Protein AF-A0A9C9N2X7-F1 (afdb_monomer_lite)

Sequence (194 aa):
QDRAFARFYPTIAVDGCDKRCAARGTEMYSGKPAAEIVVTDLIAGNGLGGDLGSARRLNGSGSEAVDLVAERIAQTADELLGVKWDRRRGRPAGAARAETIAKEETEAKVASCACGSGIPIQKVSVNGKEVTFIALPLIFEQFHQQGKSPAGGVAEELMNVVKIYTPIPEGEEETYTEAVLREYAAFYRQKEEN

pLDDT: mean 82.3, std 16.72, range [32.22, 98.06]

Foldseek 3Di:
DPLACQLQDQAEQEAQAPVSCRQVSSCVRHNHHNYYHHLCVQCVVVVLNDPQDDPVDGDPSVVVSVVSVVVVVLVVVCVVLVFPAPPVVRGTDPPPPPVPVPPDPDADFPDQDPSRRGFHWDFWQQVNDTDIFTNLVSLLVVCVVVVNALVNPCLVVSVVVRCVGGPDDPPSSVSVSVRSSVVSNVVNVVVVVD

Structure (mmCIF, N/CA/C/O backbone):
data_AF-A0A9C9N2X7-F1
#
_entry.id   AF-A0A9C9N2X7-F1
#
loop_
_atom_site.group_PDB
_atom_site.id
_atom_site.type_symbol
_atom_site.label_atom_id
_atom_site.label_alt_id
_atom_site.label_comp_id
_atom_site.label_asym_id
_atom_site.label_entity_id
_atom_site.label_seq_id
_atom_site.pdbx_PDB_ins_code
_atom_site.Cartn_x
_atom_site.Cartn_y
_atom_site.Cartn_z
_atom_site.occupancy
_atom_site.B_iso_or_equiv
_atom_site.auth_seq_id
_atom_site.auth_comp_id
_atom_site.auth_asym_id
_atom_site.auth_atom_id
_atom_site.pdbx_PDB_model_num
ATOM 1 N N . GLN A 1 1 ? 5.962 8.437 11.233 1.00 47.88 1 GLN A N 1
ATOM 2 C CA . GLN A 1 1 ? 6.615 7.412 10.391 1.00 47.88 1 GLN A CA 1
ATOM 3 C C . GLN A 1 1 ? 5.529 6.783 9.540 1.00 47.88 1 GLN A C 1
ATOM 5 O O . GLN A 1 1 ? 4.803 5.935 10.034 1.00 47.88 1 GLN A O 1
ATOM 10 N N . ASP A 1 2 ? 5.359 7.255 8.309 1.00 52.81 2 ASP A N 1
ATOM 11 C CA . ASP A 1 2 ? 4.294 6.781 7.427 1.00 52.81 2 ASP A CA 1
ATOM 12 C C . ASP A 1 2 ? 4.849 5.663 6.536 1.00 52.81 2 ASP A C 1
ATOM 14 O O . ASP A 1 2 ? 5.575 5.908 5.574 1.00 52.81 2 ASP A O 1
ATOM 18 N N . ARG A 1 3 ? 4.642 4.411 6.953 1.00 57.41 3 ARG A N 1
ATOM 19 C CA . ARG A 1 3 ? 5.105 3.226 6.213 1.00 57.41 3 ARG A CA 1
ATOM 20 C C . ARG A 1 3 ? 3.973 2.323 5.773 1.00 57.41 3 ARG A C 1
ATOM 22 O O . ARG A 1 3 ? 4.264 1.300 5.186 1.00 57.41 3 ARG A O 1
ATOM 29 N N . ALA A 1 4 ? 2.712 2.672 5.995 1.00 68.19 4 ALA A N 1
ATOM 30 C CA . ALA A 1 4 ? 1.589 1.760 5.781 1.00 68.19 4 ALA A CA 1
ATOM 31 C C . ALA A 1 4 ? 0.796 2.024 4.482 1.00 68.19 4 ALA A C 1
ATOM 33 O O . ALA A 1 4 ? -0.258 1.437 4.280 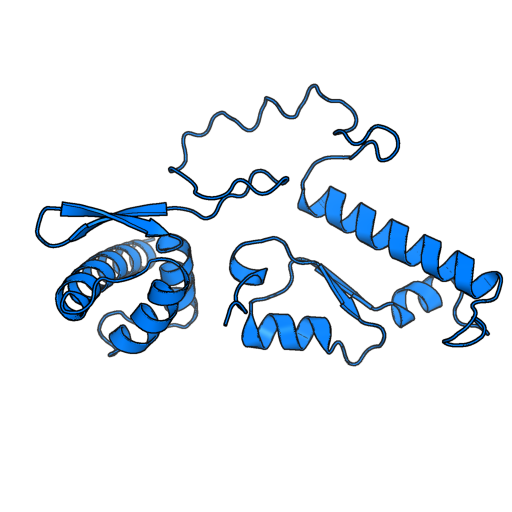1.00 68.19 4 ALA A O 1
ATOM 34 N N . PHE A 1 5 ? 1.330 2.841 3.567 1.00 76.25 5 PHE A N 1
ATOM 35 C CA . PHE A 1 5 ? 0.701 3.215 2.292 1.00 76.25 5 PHE A CA 1
ATOM 36 C C . PHE A 1 5 ? 0.194 2.040 1.437 1.00 76.25 5 PHE A C 1
ATOM 38 O O . PHE A 1 5 ? -0.902 2.144 0.897 1.00 76.25 5 PHE A O 1
ATOM 45 N N . ALA A 1 6 ? 0.915 0.916 1.347 1.00 81.19 6 ALA A N 1
ATOM 46 C CA . ALA A 1 6 ? 0.502 -0.229 0.532 1.00 81.19 6 ALA A CA 1
ATOM 47 C C . ALA A 1 6 ? -0.716 -0.974 1.100 1.00 81.19 6 ALA A C 1
ATOM 49 O O . ALA A 1 6 ? -1.330 -1.761 0.388 1.00 81.19 6 ALA A O 1
ATOM 50 N N . ARG A 1 7 ? -1.103 -0.702 2.357 1.00 71.75 7 ARG A N 1
ATOM 51 C CA . ARG A 1 7 ? -2.380 -1.171 2.925 1.00 71.75 7 ARG A CA 1
ATOM 52 C C . ARG A 1 7 ? -3.574 -0.372 2.403 1.00 71.75 7 ARG A C 1
ATOM 54 O O . ARG A 1 7 ? -4.684 -0.888 2.396 1.00 71.75 7 ARG A O 1
ATOM 61 N N . PHE A 1 8 ? -3.360 0.886 2.015 1.00 69.69 8 PHE A N 1
ATOM 62 C CA . PHE A 1 8 ? -4.436 1.839 1.707 1.00 69.69 8 PHE A CA 1
ATOM 63 C C . PHE A 1 8 ? -4.512 2.208 0.232 1.00 69.69 8 PHE A C 1
ATOM 65 O O . PHE A 1 8 ? -5.573 2.598 -0.250 1.00 69.69 8 PHE A O 1
ATOM 72 N N . TYR A 1 9 ? -3.397 2.087 -0.485 1.00 75.44 9 TYR A N 1
ATOM 73 C CA . TYR A 1 9 ? -3.286 2.468 -1.880 1.00 75.44 9 TYR A CA 1
ATOM 74 C C . TYR A 1 9 ? -2.686 1.324 -2.697 1.00 75.44 9 TYR A C 1
ATOM 76 O O . TYR A 1 9 ? -1.655 0.767 -2.294 1.00 75.44 9 TYR A O 1
ATOM 84 N N . PRO A 1 10 ? -3.267 1.008 -3.872 1.00 81.25 10 PRO A N 1
ATOM 85 C CA . PRO A 1 10 ? -2.640 0.108 -4.826 1.00 81.25 10 PRO A CA 1
ATOM 86 C C . PRO A 1 10 ? -1.203 0.552 -5.088 1.00 81.25 10 PRO A C 1
ATOM 88 O O . PRO A 1 10 ? -0.945 1.672 -5.527 1.00 81.25 10 PRO A O 1
ATOM 91 N N . THR A 1 11 ? -0.265 -0.328 -4.762 1.00 87.50 11 THR A N 1
ATOM 92 C CA . THR A 1 11 ? 1.165 -0.035 -4.798 1.00 87.50 11 THR A CA 1
ATOM 93 C C . THR A 1 11 ? 1.844 -0.994 -5.760 1.00 87.50 11 THR A C 1
ATOM 95 O O . THR A 1 11 ? 1.687 -2.207 -5.634 1.00 87.50 11 THR A O 1
ATOM 98 N N . ILE A 1 12 ? 2.620 -0.449 -6.697 1.00 94.88 12 ILE A N 1
ATOM 99 C CA . ILE A 1 12 ? 3.471 -1.219 -7.606 1.00 94.88 12 ILE A CA 1
ATOM 100 C C . ILE A 1 12 ? 4.898 -1.170 -7.058 1.00 94.88 12 ILE A C 1
ATOM 102 O O . ILE A 1 12 ? 5.499 -0.097 -6.997 1.00 94.88 12 ILE A O 1
ATOM 106 N N . ALA A 1 13 ? 5.448 -2.316 -6.665 1.00 96.62 13 ALA A N 1
ATOM 107 C CA . ALA A 1 13 ? 6.861 -2.424 -6.320 1.00 96.62 13 ALA A CA 1
ATOM 108 C C . ALA A 1 13 ? 7.694 -2.625 -7.596 1.00 96.62 13 ALA A C 1
ATOM 110 O O . ALA A 1 13 ? 7.406 -3.520 -8.389 1.00 96.62 13 ALA A O 1
ATOM 111 N N . VAL A 1 14 ? 8.723 -1.797 -7.796 1.00 97.75 14 VAL A N 1
ATOM 112 C CA . VAL A 1 14 ? 9.640 -1.890 -8.943 1.00 97.75 14 VAL A CA 1
ATOM 113 C C . VAL A 1 14 ? 11.042 -2.202 -8.434 1.00 97.75 14 VAL A C 1
ATOM 115 O O . VAL A 1 14 ? 11.646 -1.407 -7.716 1.00 97.75 14 VAL A O 1
ATOM 118 N N . ASP A 1 15 ? 11.558 -3.363 -8.817 1.00 98.06 15 ASP A N 1
ATOM 119 C CA . ASP A 1 15 ? 12.804 -3.931 -8.328 1.00 98.06 15 ASP A CA 1
ATOM 120 C C . ASP A 1 15 ? 13.828 -4.085 -9.451 1.00 98.06 15 ASP A C 1
ATOM 122 O O . ASP A 1 15 ? 13.559 -4.662 -10.502 1.00 98.06 15 ASP A O 1
ATOM 126 N N . GLY A 1 16 ? 15.047 -3.599 -9.217 1.00 94.44 16 GLY A N 1
ATOM 127 C CA . GLY A 1 16 ? 16.131 -3.676 -10.199 1.00 94.44 16 GLY A CA 1
ATOM 128 C C . GLY A 1 16 ? 16.724 -5.076 -10.387 1.00 94.44 16 GLY A C 1
ATOM 129 O O . GLY A 1 16 ? 17.492 -5.270 -11.319 1.00 94.44 16 GLY A O 1
ATOM 130 N N . CYS A 1 17 ? 16.426 -6.031 -9.501 1.00 94.44 17 CYS A N 1
ATOM 131 C CA . CYS A 1 17 ? 16.940 -7.402 -9.560 1.00 94.44 17 CYS A CA 1
ATOM 132 C C . CYS A 1 17 ? 16.017 -8.388 -8.827 1.00 94.44 17 CYS A C 1
ATOM 134 O O . CYS A 1 17 ? 15.104 -7.993 -8.097 1.00 94.44 17 CYS A O 1
ATOM 136 N N . ASP A 1 18 ? 16.318 -9.676 -8.961 1.00 95.69 18 ASP A N 1
ATOM 137 C CA . ASP A 1 18 ? 15.611 -10.816 -8.363 1.00 95.69 18 ASP A CA 1
ATOM 138 C C . ASP A 1 18 ? 15.572 -10.832 -6.821 1.00 95.69 18 ASP A C 1
ATOM 140 O O . ASP A 1 18 ? 14.761 -11.541 -6.220 1.00 95.69 18 ASP A O 1
ATOM 144 N N . LYS A 1 19 ? 16.397 -10.014 -6.155 1.00 96.94 19 LYS A N 1
ATOM 145 C CA . LYS A 1 19 ? 16.379 -9.862 -4.690 1.00 96.94 19 LYS A CA 1
ATOM 146 C C . LYS A 1 19 ? 15.085 -9.246 -4.165 1.00 96.94 19 LYS A C 1
ATOM 148 O O . LYS A 1 19 ? 14.768 -9.458 -2.992 1.00 96.94 19 LYS A O 1
ATOM 153 N N . ARG A 1 20 ? 14.372 -8.486 -5.004 1.00 97.25 20 ARG A N 1
ATOM 154 C CA . ARG A 1 20 ? 13.062 -7.891 -4.700 1.00 97.25 20 ARG A CA 1
ATOM 155 C C . ARG A 1 20 ? 13.027 -7.078 -3.400 1.00 97.25 20 ARG A C 1
ATOM 157 O O . ARG A 1 20 ? 12.171 -7.288 -2.540 1.00 97.25 20 ARG A O 1
ATOM 164 N N . CYS A 1 21 ? 14.021 -6.216 -3.187 1.00 96.94 21 CYS A N 1
ATOM 165 C CA . CYS A 1 21 ? 14.142 -5.472 -1.934 1.00 96.94 21 CYS A CA 1
ATOM 166 C C . CYS A 1 21 ? 12.993 -4.474 -1.725 1.00 96.94 21 CYS A C 1
ATOM 168 O O . CYS A 1 21 ? 12.549 -4.314 -0.587 1.00 96.94 21 CYS A O 1
ATOM 170 N N . ALA A 1 22 ? 12.482 -3.855 -2.791 1.00 95.50 22 ALA A N 1
ATOM 171 C CA . ALA A 1 22 ? 11.342 -2.954 -2.729 1.00 95.50 22 ALA A CA 1
ATOM 172 C C . ALA A 1 22 ? 10.058 -3.722 -2.406 1.00 95.50 22 ALA A C 1
ATOM 174 O O . ALA A 1 22 ? 9.361 -3.339 -1.465 1.00 95.50 22 ALA A O 1
ATOM 175 N N . ALA A 1 23 ? 9.773 -4.829 -3.102 1.00 96.06 23 ALA A N 1
ATOM 176 C CA . ALA A 1 23 ? 8.588 -5.639 -2.819 1.00 96.06 23 ALA A CA 1
ATOM 177 C C . ALA A 1 23 ? 8.605 -6.206 -1.393 1.00 96.06 23 ALA A C 1
ATOM 179 O O . ALA A 1 23 ? 7.665 -5.982 -0.634 1.00 96.06 23 ALA A O 1
ATOM 180 N N . ARG A 1 24 ? 9.710 -6.840 -0.978 1.00 95.38 24 ARG A N 1
ATOM 181 C CA . ARG A 1 24 ? 9.843 -7.436 0.365 1.00 95.38 24 ARG A CA 1
ATOM 182 C C . ARG A 1 24 ? 9.785 -6.395 1.477 1.00 95.38 24 ARG A C 1
ATOM 184 O O . ARG A 1 24 ? 9.146 -6.624 2.498 1.00 95.38 24 ARG A O 1
ATOM 191 N N . GLY A 1 25 ? 10.452 -5.254 1.296 1.00 93.19 25 GLY A N 1
ATOM 192 C CA . GLY A 1 25 ? 10.405 -4.159 2.264 1.00 93.19 25 GLY A CA 1
ATOM 193 C C . GLY A 1 25 ? 9.004 -3.558 2.372 1.00 93.19 25 GLY A C 1
ATOM 194 O O . GLY A 1 25 ? 8.529 -3.288 3.475 1.00 93.19 25 GLY A O 1
ATOM 195 N N . THR A 1 26 ? 8.324 -3.399 1.235 1.00 90.94 26 THR A N 1
ATOM 196 C CA . THR A 1 26 ? 6.936 -2.931 1.200 1.00 90.94 26 THR A CA 1
ATOM 197 C C . THR A 1 26 ? 6.020 -3.928 1.894 1.00 90.94 26 THR A C 1
ATOM 199 O O . THR A 1 26 ? 5.291 -3.523 2.786 1.00 90.94 26 THR A O 1
ATOM 202 N N . GLU A 1 27 ? 6.109 -5.222 1.597 1.00 88.81 27 GLU A N 1
ATOM 203 C CA . GLU A 1 27 ? 5.288 -6.249 2.246 1.00 88.81 27 GLU A CA 1
ATOM 204 C C . GLU A 1 27 ? 5.525 -6.322 3.760 1.00 88.81 27 GLU A C 1
ATOM 206 O O . GLU A 1 27 ? 4.571 -6.339 4.535 1.00 88.81 27 GLU A O 1
ATOM 211 N N . MET A 1 28 ? 6.789 -6.276 4.191 1.00 85.31 28 MET A N 1
ATOM 212 C CA . MET A 1 28 ? 7.162 -6.368 5.603 1.00 85.31 28 MET A CA 1
ATOM 213 C C . MET A 1 28 ? 6.672 -5.176 6.435 1.00 85.31 28 MET A C 1
ATOM 215 O O . MET A 1 28 ? 6.196 -5.360 7.553 1.00 85.31 28 MET A O 1
ATOM 219 N N . TYR A 1 29 ? 6.829 -3.949 5.932 1.00 82.31 29 TYR A N 1
ATOM 220 C CA . TYR A 1 29 ? 6.582 -2.739 6.729 1.00 82.31 29 TYR A CA 1
ATOM 221 C C . TYR A 1 29 ? 5.269 -2.032 6.382 1.00 82.31 29 TYR A C 1
ATOM 223 O O . TYR A 1 29 ? 4.704 -1.321 7.219 1.00 82.31 29 TYR A O 1
ATOM 231 N N . SER A 1 30 ? 4.782 -2.234 5.161 1.00 81.44 30 SER A N 1
ATOM 232 C CA . SER A 1 30 ? 3.591 -1.602 4.616 1.00 81.44 30 SER A CA 1
ATOM 233 C C . SER A 1 30 ? 2.473 -2.604 4.431 1.00 81.44 30 SER A C 1
ATOM 235 O O . SER A 1 30 ? 1.516 -2.574 5.168 1.00 81.44 30 SER A O 1
ATOM 237 N N . GLY A 1 31 ? 2.577 -3.527 3.501 1.00 80.12 31 GLY A N 1
ATOM 238 C CA . GLY A 1 31 ? 1.509 -4.428 3.106 1.00 80.12 31 GLY A CA 1
ATOM 239 C C . GLY A 1 31 ? 1.856 -4.999 1.745 1.00 80.12 31 GLY A C 1
ATOM 240 O O . GLY A 1 31 ? 2.746 -4.482 1.065 1.00 80.12 31 GLY A O 1
ATOM 241 N N . LYS A 1 32 ? 1.197 -6.088 1.358 1.00 84.88 32 LYS A N 1
ATOM 242 C CA . LYS A 1 32 ? 1.504 -6.762 0.100 1.00 84.88 32 LYS A CA 1
ATOM 243 C C . LYS A 1 32 ? 1.292 -5.802 -1.085 1.00 84.88 32 LYS A C 1
ATOM 245 O O . LYS A 1 32 ? 0.186 -5.277 -1.222 1.00 84.88 32 LYS A O 1
ATOM 250 N N . PRO A 1 33 ? 2.308 -5.561 -1.937 1.00 90.31 33 PRO A N 1
ATOM 251 C CA . PRO A 1 33 ? 2.132 -4.774 -3.151 1.00 90.31 33 PRO A CA 1
ATOM 252 C C . PRO A 1 33 ? 1.023 -5.353 -4.034 1.00 90.31 33 PRO A C 1
ATOM 254 O O . PRO A 1 33 ? 0.866 -6.569 -4.142 1.00 90.31 33 PRO A O 1
ATOM 257 N N . ALA A 1 34 ? 0.280 -4.478 -4.706 1.00 89.25 34 ALA A N 1
ATOM 258 C CA . ALA A 1 34 ? -0.753 -4.886 -5.654 1.00 89.25 34 ALA A CA 1
ATOM 259 C C . ALA A 1 34 ? -0.142 -5.479 -6.936 1.00 89.25 34 ALA A C 1
ATOM 261 O O . ALA A 1 34 ? -0.762 -6.311 -7.594 1.00 89.25 34 ALA A O 1
ATOM 262 N N . ALA A 1 35 ? 1.082 -5.066 -7.273 1.00 94.88 35 ALA A N 1
ATOM 263 C CA . ALA A 1 35 ? 1.873 -5.642 -8.349 1.00 94.88 35 ALA A CA 1
ATOM 264 C C . ALA A 1 35 ? 3.375 -5.528 -8.057 1.00 94.88 35 ALA A C 1
ATOM 266 O O . ALA A 1 35 ? 3.824 -4.631 -7.340 1.00 94.88 35 ALA A O 1
ATOM 267 N N . GLU A 1 36 ? 4.151 -6.420 -8.666 1.00 96.75 36 GLU A N 1
ATOM 268 C CA . GLU A 1 36 ? 5.612 -6.449 -8.597 1.00 96.75 36 GLU A CA 1
ATOM 269 C C . GLU A 1 36 ? 6.189 -6.457 -10.017 1.00 96.75 36 GLU A C 1
ATOM 271 O O . GLU A 1 36 ? 5.727 -7.205 -10.881 1.00 96.75 36 GLU A O 1
ATOM 276 N N . ILE A 1 37 ? 7.216 -5.643 -10.259 1.00 98.06 37 ILE A N 1
ATOM 277 C CA . ILE A 1 37 ? 7.960 -5.595 -11.520 1.00 98.06 37 ILE A CA 1
ATOM 278 C C . ILE A 1 37 ? 9.437 -5.812 -11.208 1.00 98.06 37 ILE A C 1
ATOM 280 O O . ILE A 1 37 ? 10.051 -4.988 -10.536 1.00 98.06 37 ILE A O 1
ATOM 284 N N . VAL A 1 38 ? 10.021 -6.887 -11.740 1.00 97.75 38 VAL A N 1
ATOM 285 C CA . VAL A 1 38 ? 11.469 -7.127 -11.691 1.00 97.75 38 VAL A CA 1
ATOM 286 C C . VAL A 1 38 ? 12.074 -6.724 -13.032 1.00 97.75 38 VAL A C 1
ATOM 288 O O . VAL A 1 38 ? 11.840 -7.364 -14.056 1.00 97.75 38 VAL A O 1
ATOM 291 N N . VAL A 1 39 ? 12.843 -5.637 -13.031 1.00 96.00 39 VAL A N 1
ATOM 292 C CA . VAL A 1 39 ? 13.382 -4.999 -14.240 1.00 96.00 39 VAL A CA 1
ATOM 293 C C . VAL A 1 39 ? 14.290 -5.949 -15.021 1.00 96.00 39 VAL A C 1
ATOM 295 O O . VAL A 1 39 ? 14.173 -6.030 -16.241 1.00 96.00 39 VAL A O 1
ATOM 298 N N . THR A 1 40 ? 15.148 -6.715 -14.341 1.00 94.06 40 THR A N 1
ATOM 299 C CA . THR A 1 40 ? 16.032 -7.695 -14.995 1.00 94.06 40 THR A CA 1
ATOM 300 C C . THR A 1 40 ? 15.255 -8.781 -15.725 1.00 94.06 40 THR A C 1
ATOM 302 O O . THR A 1 40 ? 15.605 -9.115 -16.855 1.00 94.06 40 THR A O 1
ATOM 305 N N . ASP A 1 41 ? 14.183 -9.287 -15.117 1.00 95.12 41 ASP A N 1
ATOM 306 C CA . ASP A 1 41 ? 13.367 -10.358 -15.691 1.00 95.12 41 ASP A CA 1
ATOM 307 C C . ASP A 1 41 ? 12.596 -9.838 -16.910 1.00 95.12 41 ASP A C 1
ATOM 309 O O . ASP A 1 41 ? 12.549 -10.494 -17.951 1.00 95.12 41 ASP A O 1
ATOM 313 N N . LEU A 1 42 ? 12.050 -8.620 -16.808 1.00 95.25 42 LEU A N 1
ATOM 314 C CA . LEU A 1 42 ? 11.328 -7.964 -17.897 1.00 95.25 42 LEU A CA 1
ATOM 315 C C . LEU A 1 42 ? 12.234 -7.718 -19.111 1.00 95.25 42 LEU A C 1
ATOM 317 O O . LEU A 1 42 ? 11.855 -8.038 -20.237 1.00 95.25 42 LEU A O 1
ATOM 321 N N . ILE A 1 43 ? 13.431 -7.175 -18.891 1.00 94.19 43 ILE A N 1
ATOM 322 C CA . ILE A 1 43 ? 14.404 -6.883 -19.952 1.00 94.19 43 ILE A CA 1
ATOM 323 C C . ILE A 1 43 ? 14.906 -8.184 -20.593 1.00 94.19 43 ILE A C 1
ATOM 325 O O . ILE A 1 43 ? 14.941 -8.292 -21.820 1.00 94.19 43 ILE A O 1
ATOM 329 N N . ALA A 1 44 ? 15.255 -9.191 -19.786 1.00 91.69 44 ALA A N 1
ATOM 330 C CA . ALA A 1 44 ? 15.719 -10.483 -20.287 1.00 91.69 44 ALA A CA 1
ATOM 331 C C . ALA A 1 44 ? 14.637 -11.199 -21.112 1.00 91.69 44 ALA A C 1
ATOM 333 O O . ALA A 1 44 ? 14.921 -11.677 -22.210 1.00 91.69 44 ALA A O 1
ATOM 334 N N . GLY A 1 45 ? 13.389 -11.207 -20.632 1.00 92.31 45 GLY A N 1
ATOM 335 C CA . GLY A 1 45 ? 12.249 -11.812 -21.327 1.00 92.31 45 GLY A CA 1
ATOM 336 C C . GLY A 1 45 ? 11.896 -11.148 -22.663 1.00 92.31 45 GLY A C 1
ATOM 337 O O . GLY A 1 45 ? 11.255 -11.779 -23.498 1.00 92.31 45 GLY A O 1
ATOM 338 N N . ASN A 1 46 ? 12.347 -9.911 -22.888 1.00 92.12 46 ASN A N 1
ATOM 339 C CA . ASN A 1 46 ? 12.154 -9.167 -24.137 1.00 92.12 46 ASN A CA 1
ATOM 340 C C . ASN A 1 46 ? 13.433 -9.084 -24.993 1.00 92.12 46 ASN A C 1
ATOM 342 O O . ASN A 1 46 ? 13.489 -8.311 -25.943 1.00 92.12 46 ASN A O 1
ATOM 346 N N . GLY A 1 47 ? 14.468 -9.874 -24.679 1.00 89.44 47 GLY A N 1
ATOM 347 C CA . GLY A 1 47 ? 15.694 -9.947 -25.483 1.00 89.44 47 GLY A CA 1
ATOM 348 C C . GLY A 1 47 ? 16.635 -8.744 -25.347 1.00 89.44 47 GLY A C 1
ATOM 349 O O . GLY A 1 47 ? 17.572 -8.619 -26.130 1.00 89.44 47 GLY A O 1
ATOM 350 N N . LEU A 1 48 ? 16.433 -7.885 -24.343 1.00 86.00 48 LEU A N 1
ATOM 351 C CA . LEU A 1 48 ? 17.216 -6.663 -24.125 1.00 86.00 48 LEU A CA 1
ATOM 352 C C . LEU A 1 48 ? 18.337 -6.836 -23.080 1.00 86.00 48 LEU A C 1
ATOM 354 O O . LEU A 1 48 ? 18.985 -5.866 -22.710 1.00 86.00 48 LEU A O 1
ATOM 358 N N . GLY A 1 49 ? 18.605 -8.054 -22.596 1.00 73.12 49 GLY A N 1
ATOM 359 C CA . GLY A 1 49 ? 19.541 -8.342 -21.489 1.00 73.12 49 GLY A CA 1
ATOM 360 C C . GLY A 1 49 ? 21.044 -8.174 -21.779 1.00 73.12 49 GLY A C 1
ATOM 361 O O . GLY A 1 49 ? 21.858 -8.782 -21.088 1.00 73.12 49 GLY A O 1
ATOM 362 N N . GLY A 1 50 ? 21.415 -7.419 -22.817 1.00 81.94 50 GLY A N 1
ATOM 363 C CA . GLY A 1 50 ? 22.801 -7.175 -23.231 1.00 81.94 50 GLY A CA 1
ATOM 364 C C . GLY A 1 50 ? 23.455 -5.974 -22.538 1.00 81.94 50 GLY A C 1
ATOM 365 O O . GLY A 1 50 ? 23.051 -5.558 -21.455 1.00 81.94 50 GLY A O 1
ATOM 366 N N . ASP A 1 51 ? 24.478 -5.395 -23.173 1.00 91.00 51 ASP A N 1
ATOM 367 C CA . ASP A 1 51 ? 25.066 -4.130 -22.718 1.00 91.00 51 ASP A CA 1
ATOM 368 C C . ASP A 1 51 ? 24.027 -3.001 -22.815 1.00 91.00 51 ASP A C 1
ATOM 370 O O . ASP A 1 51 ? 23.618 -2.615 -23.910 1.00 91.00 51 ASP A O 1
ATOM 374 N N . LEU A 1 52 ? 23.612 -2.463 -21.666 1.00 92.50 52 LEU A N 1
ATOM 375 C CA . LEU A 1 52 ? 22.689 -1.326 -21.553 1.00 92.50 52 LEU A CA 1
ATOM 376 C C . LEU A 1 52 ? 23.432 0.017 -21.427 1.00 92.50 52 LEU A C 1
ATOM 378 O O . LEU A 1 52 ? 22.814 1.077 -21.293 1.00 92.50 52 LEU A O 1
ATOM 382 N N . GLY A 1 53 ? 24.765 -0.009 -21.453 1.00 92.56 53 GLY A N 1
ATOM 383 C CA . GLY A 1 53 ? 25.632 1.112 -21.136 1.00 92.56 53 GLY A CA 1
ATOM 384 C C . GLY A 1 53 ? 26.034 1.115 -19.662 1.00 92.56 53 GLY A C 1
ATOM 385 O O . GLY A 1 53 ? 26.298 0.086 -19.046 1.00 92.56 53 GLY A O 1
ATOM 386 N N . SER A 1 54 ? 26.117 2.305 -19.077 1.00 91.94 54 SER A N 1
ATOM 387 C CA . SER A 1 54 ? 26.573 2.502 -17.699 1.00 91.94 54 SER A CA 1
ATOM 388 C C . SER A 1 54 ? 25.483 3.115 -16.829 1.00 91.94 54 SER A C 1
ATOM 390 O O . SER A 1 54 ? 24.583 3.789 -17.325 1.00 91.94 54 SER A O 1
ATOM 392 N N . ALA A 1 55 ? 25.646 3.017 -15.508 1.00 86.88 55 ALA A N 1
ATOM 393 C CA . ALA A 1 55 ? 24.763 3.682 -14.548 1.00 86.88 55 ALA A CA 1
ATOM 394 C C . ALA A 1 55 ? 24.659 5.212 -14.743 1.00 86.88 55 ALA A C 1
ATOM 396 O O . ALA A 1 55 ? 23.697 5.821 -14.287 1.00 86.88 55 ALA A O 1
ATOM 397 N N . ARG A 1 56 ? 25.642 5.850 -15.401 1.00 93.44 56 ARG A N 1
ATOM 398 C CA . ARG A 1 56 ? 25.631 7.298 -15.688 1.00 93.44 56 ARG A CA 1
ATOM 399 C C . ARG A 1 56 ? 25.086 7.644 -17.071 1.00 93.44 56 ARG A C 1
ATOM 401 O O . ARG A 1 56 ? 24.721 8.792 -17.301 1.00 93.44 56 ARG A O 1
ATOM 408 N N . ARG A 1 57 ? 25.105 6.696 -18.007 1.00 94.81 57 ARG A N 1
ATOM 409 C CA . ARG A 1 57 ? 24.714 6.922 -19.398 1.00 94.81 57 ARG 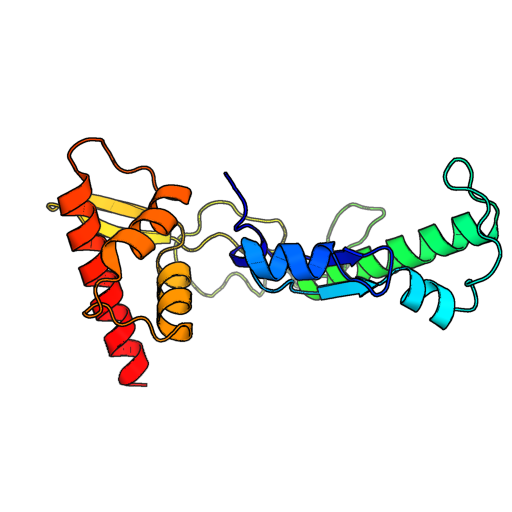A CA 1
ATOM 410 C C . ARG A 1 57 ? 24.307 5.608 -20.040 1.00 94.81 57 ARG A C 1
ATOM 412 O O . ARG A 1 57 ? 25.156 4.738 -20.244 1.00 94.81 57 ARG A O 1
ATOM 419 N N . LEU A 1 58 ? 23.029 5.530 -20.384 1.00 94.75 58 LEU A N 1
ATOM 420 C CA . LEU A 1 58 ? 22.456 4.438 -21.153 1.00 94.75 58 LEU A CA 1
ATOM 421 C C . LEU A 1 58 ? 22.858 4.557 -22.627 1.00 94.75 58 LEU A C 1
ATOM 423 O O . LEU A 1 58 ? 23.051 5.664 -23.143 1.00 94.75 58 LEU A O 1
ATOM 427 N N . ASN A 1 59 ? 23.019 3.414 -23.287 1.00 94.69 59 ASN A N 1
ATOM 428 C CA . ASN A 1 59 ? 23.134 3.334 -24.743 1.00 94.69 59 ASN A CA 1
ATOM 429 C C . ASN A 1 59 ? 21.732 3.167 -25.373 1.00 94.69 59 ASN A C 1
ATOM 431 O O . ASN A 1 59 ? 20.725 3.282 -24.677 1.00 94.69 59 ASN A O 1
ATOM 435 N N . GLY A 1 60 ? 21.655 2.901 -26.682 1.00 94.25 60 GLY A N 1
ATOM 436 C CA . GLY A 1 60 ? 20.372 2.714 -27.374 1.00 94.25 60 GLY A CA 1
ATOM 437 C C . GLY A 1 60 ? 19.515 1.596 -26.769 1.00 94.25 60 GLY A C 1
ATOM 438 O O . GLY A 1 60 ? 18.352 1.831 -26.455 1.00 94.25 60 GLY A O 1
ATOM 439 N N . SER A 1 61 ? 20.110 0.428 -26.511 1.00 92.12 61 SER A N 1
ATOM 440 C CA . SER A 1 61 ? 19.433 -0.702 -25.860 1.00 92.12 61 SER A CA 1
ATOM 441 C C . SER A 1 61 ? 18.997 -0.368 -24.430 1.00 92.12 61 SER A C 1
ATOM 443 O O . SER A 1 61 ? 17.922 -0.764 -23.994 1.00 92.12 61 SER A O 1
ATOM 445 N N . GLY A 1 62 ? 19.806 0.408 -23.702 1.00 94.38 62 GLY A N 1
ATOM 446 C CA . GLY A 1 62 ? 19.456 0.937 -22.385 1.00 94.38 62 GLY A CA 1
ATOM 447 C C . GLY A 1 62 ? 18.245 1.870 -22.422 1.00 94.38 62 GLY A C 1
ATOM 448 O O . GLY A 1 62 ? 17.373 1.765 -21.564 1.00 94.38 62 GLY A O 1
ATOM 449 N N . SER A 1 63 ? 18.156 2.753 -23.419 1.00 95.12 63 SER A N 1
ATOM 450 C CA . SER A 1 63 ? 16.978 3.604 -23.624 1.00 95.12 63 SER A CA 1
ATOM 451 C C . SER A 1 63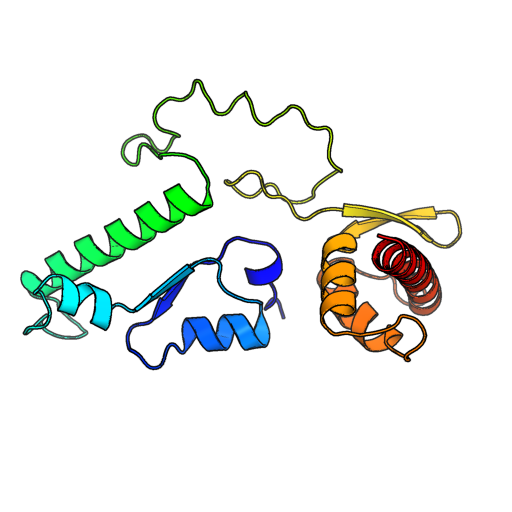 ? 15.731 2.791 -23.985 1.00 95.12 63 SER A C 1
ATOM 453 O O . SER A 1 63 ? 14.682 3.018 -23.393 1.00 95.12 63 SER A O 1
ATOM 455 N N . GLU A 1 64 ? 15.848 1.800 -24.869 1.00 94.88 64 GLU A N 1
ATOM 456 C CA . GLU A 1 64 ? 14.736 0.905 -25.224 1.00 94.88 64 GLU A CA 1
ATOM 457 C C . GLU A 1 64 ? 14.236 0.097 -24.013 1.00 94.88 64 GLU A C 1
ATOM 459 O O . GLU A 1 64 ? 13.033 -0.035 -23.789 1.00 94.88 64 GLU A O 1
ATOM 464 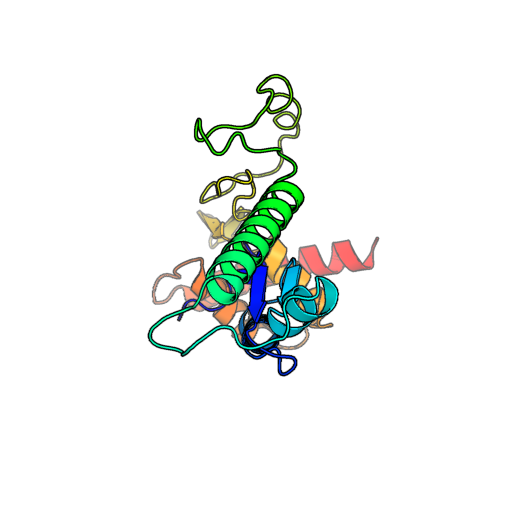N N . ALA A 1 65 ? 15.154 -0.378 -23.167 1.00 94.75 65 ALA A N 1
ATOM 465 C CA . ALA A 1 65 ? 14.813 -1.042 -21.914 1.00 94.75 65 ALA A CA 1
ATOM 466 C C . ALA A 1 65 ? 14.058 -0.117 -20.942 1.00 94.75 65 ALA A C 1
ATOM 468 O O . ALA A 1 65 ? 13.128 -0.564 -20.269 1.00 94.75 65 ALA A O 1
ATOM 469 N N . VAL A 1 66 ? 14.421 1.170 -20.875 1.00 94.50 66 VAL A N 1
ATOM 470 C CA . VAL A 1 66 ? 13.685 2.165 -20.077 1.00 94.50 66 VAL A CA 1
ATOM 471 C C . VAL A 1 66 ? 12.269 2.348 -20.606 1.00 94.50 66 VAL A C 1
ATOM 473 O O . VAL A 1 66 ? 11.333 2.313 -19.807 1.00 94.50 66 VAL A O 1
ATOM 476 N N . ASP A 1 67 ? 12.101 2.497 -21.919 1.00 96.06 67 ASP A N 1
ATOM 477 C CA . ASP A 1 67 ? 10.781 2.662 -22.535 1.00 96.06 67 ASP A CA 1
ATOM 478 C C . ASP A 1 67 ? 9.887 1.444 -22.263 1.00 96.06 67 ASP A C 1
ATOM 480 O O . ASP A 1 67 ? 8.730 1.596 -21.869 1.00 96.06 67 ASP A O 1
ATOM 484 N N . LEU A 1 68 ? 10.443 0.232 -22.366 1.00 96.44 68 LEU A N 1
ATOM 485 C CA . LEU A 1 68 ? 9.748 -1.011 -22.030 1.00 96.44 68 LEU A CA 1
ATOM 486 C C . LEU A 1 68 ? 9.297 -1.049 -20.559 1.00 96.44 68 LEU A C 1
ATOM 488 O O . LEU A 1 68 ? 8.146 -1.382 -20.267 1.00 96.44 68 LEU A O 1
ATOM 492 N N . VAL A 1 69 ? 10.191 -0.718 -19.621 1.00 96.44 69 VAL A N 1
ATOM 493 C CA . VAL A 1 69 ? 9.874 -0.702 -18.183 1.00 96.44 69 VAL A CA 1
ATOM 494 C C . VAL A 1 69 ? 8.812 0.356 -17.877 1.00 96.44 69 VAL A C 1
ATOM 496 O O . VAL A 1 69 ? 7.857 0.073 -17.153 1.00 96.44 69 VAL A O 1
ATOM 499 N N . ALA A 1 70 ? 8.946 1.557 -18.443 1.00 96.12 70 ALA A N 1
ATOM 500 C CA . ALA A 1 70 ? 7.995 2.647 -18.256 1.00 96.12 70 ALA A CA 1
ATOM 501 C C . ALA A 1 70 ? 6.602 2.279 -18.788 1.00 96.12 70 ALA A C 1
ATOM 503 O O . ALA A 1 70 ? 5.602 2.478 -18.094 1.00 96.12 70 ALA A O 1
ATOM 504 N N . GLU A 1 71 ? 6.533 1.681 -19.978 1.00 95.44 71 GLU A N 1
ATOM 505 C CA . GLU A 1 71 ? 5.287 1.192 -20.565 1.00 95.44 71 GLU A CA 1
ATOM 506 C C . GLU A 1 71 ? 4.648 0.109 -19.686 1.00 95.44 71 GLU A C 1
ATOM 508 O O . GLU A 1 71 ? 3.446 0.163 -19.417 1.00 95.44 71 GLU A O 1
ATOM 513 N N . ARG A 1 72 ? 5.444 -0.830 -19.153 1.00 96.62 72 ARG A N 1
ATOM 514 C CA . ARG A 1 72 ? 4.938 -1.875 -18.252 1.00 96.62 72 ARG A CA 1
ATOM 515 C C . ARG A 1 72 ? 4.380 -1.301 -16.948 1.00 96.62 72 ARG A C 1
ATOM 517 O O . ARG A 1 72 ? 3.317 -1.744 -16.507 1.00 96.62 72 ARG A O 1
ATOM 524 N N . ILE A 1 73 ? 5.052 -0.320 -16.339 1.00 95.81 73 ILE A N 1
ATOM 525 C CA . ILE A 1 73 ? 4.555 0.374 -15.137 1.00 95.81 73 ILE A CA 1
ATOM 526 C C . ILE A 1 73 ? 3.217 1.052 -15.438 1.00 95.81 73 ILE A C 1
ATOM 528 O O . ILE A 1 73 ? 2.266 0.901 -14.674 1.00 95.81 73 ILE A O 1
ATOM 532 N N . ALA A 1 74 ? 3.122 1.759 -16.564 1.00 91.81 74 ALA A N 1
ATOM 533 C CA . ALA A 1 74 ? 1.915 2.478 -16.939 1.00 91.81 74 ALA A CA 1
ATOM 534 C C . ALA A 1 74 ? 0.736 1.533 -17.232 1.00 91.81 74 ALA A C 1
ATOM 536 O O . ALA A 1 74 ? -0.370 1.790 -16.769 1.00 91.81 74 ALA A O 1
ATOM 537 N N . GLN A 1 75 ? 0.968 0.410 -17.920 1.00 90.62 75 GLN A N 1
ATOM 538 C CA . GLN A 1 75 ? -0.054 -0.626 -18.128 1.00 90.62 75 GLN A CA 1
ATOM 539 C C . GLN A 1 75 ? -0.533 -1.227 -16.808 1.00 90.62 75 GLN A C 1
ATOM 541 O O . GLN A 1 75 ? -1.732 -1.371 -16.600 1.00 90.62 75 GLN A O 1
ATOM 546 N N . THR A 1 76 ? 0.395 -1.519 -15.896 1.00 92.81 76 THR A N 1
ATOM 547 C CA . THR A 1 76 ? 0.055 -2.044 -14.568 1.00 92.81 76 THR A CA 1
ATOM 548 C C . THR A 1 76 ? -0.774 -1.031 -13.776 1.00 92.81 76 THR A C 1
ATOM 550 O O . THR A 1 76 ? -1.724 -1.401 -13.095 1.00 92.81 76 THR A O 1
ATOM 553 N N . ALA A 1 77 ? -0.460 0.263 -13.886 1.00 87.75 77 ALA A N 1
ATOM 554 C CA . ALA A 1 77 ? -1.277 1.310 -13.288 1.00 87.75 77 ALA A CA 1
ATOM 555 C C . ALA A 1 77 ? -2.682 1.346 -13.911 1.00 87.75 77 ALA A C 1
ATOM 557 O O . ALA A 1 77 ? -3.657 1.285 -13.175 1.00 87.75 77 ALA A O 1
ATOM 558 N N . ASP A 1 78 ? -2.804 1.373 -15.241 1.00 84.12 78 ASP A N 1
ATOM 559 C CA . ASP A 1 78 ? -4.100 1.345 -15.937 1.00 84.12 78 ASP A CA 1
ATOM 560 C C . ASP A 1 78 ? -4.951 0.121 -15.518 1.00 84.12 78 ASP A C 1
ATOM 562 O O . ASP A 1 78 ? -6.153 0.245 -15.268 1.00 84.12 78 ASP A O 1
ATOM 566 N N . GLU A 1 79 ? -4.322 -1.054 -15.383 1.00 84.88 79 GLU A N 1
ATOM 567 C CA . GLU A 1 79 ? -4.942 -2.293 -14.889 1.00 84.88 79 GLU A CA 1
ATOM 568 C C . GLU A 1 79 ? -5.458 -2.140 -13.450 1.00 84.88 79 GLU A C 1
ATOM 570 O O . GLU A 1 79 ? -6.620 -2.444 -13.180 1.00 84.88 79 GLU A O 1
ATOM 575 N N . LEU A 1 80 ? -4.630 -1.619 -12.538 1.00 82.69 80 LEU A N 1
ATOM 576 C CA . LEU A 1 80 ? -5.001 -1.402 -11.135 1.00 82.69 80 LEU A CA 1
ATOM 577 C C . LEU A 1 80 ? -6.088 -0.334 -10.962 1.00 82.69 80 LEU A C 1
ATOM 579 O O . LEU A 1 80 ? -6.890 -0.417 -10.034 1.00 82.69 80 LEU A O 1
ATOM 583 N N . LEU A 1 81 ? -6.119 0.672 -11.837 1.00 77.50 81 LEU A N 1
ATOM 584 C CA . LEU A 1 81 ? -7.126 1.732 -11.819 1.00 77.50 81 LEU A CA 1
ATOM 585 C C . LEU A 1 81 ? -8.440 1.313 -12.502 1.00 77.50 81 LEU A C 1
ATOM 587 O O . LEU A 1 81 ? -9.438 2.022 -12.384 1.00 77.50 81 LEU A O 1
ATOM 591 N N . GLY A 1 82 ? -8.456 0.204 -13.252 1.00 71.56 82 GLY A N 1
ATOM 592 C CA . GLY A 1 82 ? -9.620 -0.234 -14.028 1.00 71.56 82 GLY A CA 1
ATOM 593 C C . GLY A 1 82 ? -10.024 0.732 -15.153 1.00 71.56 82 GLY A C 1
ATOM 594 O O . GLY A 1 82 ? -11.126 0.629 -15.696 1.00 71.56 82 GLY A O 1
ATOM 595 N N . VAL A 1 83 ? -9.151 1.676 -15.519 1.00 62.81 83 VAL A N 1
ATOM 596 C CA . VAL A 1 83 ? -9.379 2.681 -16.563 1.00 62.81 83 VAL A CA 1
ATOM 597 C C . VAL A 1 83 ? -8.213 2.685 -17.540 1.00 62.81 83 VAL A C 1
ATOM 599 O O . VAL A 1 83 ? -7.055 2.717 -17.148 1.00 62.81 83 VAL A O 1
ATOM 602 N N . LYS A 1 84 ? -8.511 2.707 -18.842 1.00 59.03 84 LYS A N 1
ATOM 603 C CA . LYS A 1 84 ? -7.484 3.006 -19.848 1.00 59.03 84 LYS A CA 1
ATOM 604 C C . LYS A 1 84 ? -7.222 4.506 -19.826 1.00 59.03 84 LYS A C 1
ATOM 606 O O . LYS A 1 84 ? -8.171 5.262 -20.010 1.00 59.03 84 LYS A O 1
ATOM 611 N N . TRP A 1 85 ? -5.983 4.954 -19.643 1.00 63.75 85 TRP A N 1
ATOM 612 C CA . TRP A 1 85 ? -5.645 6.382 -19.637 1.00 63.75 85 TRP A CA 1
ATOM 613 C C . TRP A 1 85 ? -5.128 6.868 -21.004 1.00 63.75 85 TRP A C 1
ATOM 615 O O . TRP A 1 85 ? -4.227 6.278 -21.598 1.00 63.75 85 TRP A O 1
ATOM 625 N N . ASP A 1 86 ? -5.669 7.973 -21.528 1.00 68.50 86 ASP A N 1
ATOM 626 C CA . ASP A 1 86 ? -5.099 8.693 -22.677 1.00 68.50 86 ASP A CA 1
ATOM 627 C C . ASP A 1 86 ? -3.933 9.553 -22.173 1.00 68.50 86 ASP A C 1
ATOM 629 O O . ASP A 1 86 ? -4.104 10.689 -21.721 1.00 68.50 86 ASP A O 1
ATOM 633 N N . ARG A 1 87 ? -2.725 8.988 -22.242 1.00 63.03 87 ARG A N 1
ATOM 634 C CA . ARG A 1 87 ? -1.493 9.591 -21.706 1.00 63.03 87 ARG A CA 1
ATOM 635 C C . ARG A 1 87 ? -1.101 10.903 -22.392 1.00 63.03 87 ARG A C 1
ATOM 637 O O . ARG A 1 87 ? -0.450 11.730 -21.767 1.00 63.03 87 ARG A O 1
ATOM 644 N N . ARG A 1 88 ? -1.530 11.140 -23.641 1.00 63.41 88 ARG A N 1
ATOM 645 C CA . ARG A 1 88 ? -1.264 12.414 -24.342 1.00 63.41 88 ARG A CA 1
ATOM 646 C C . ARG A 1 88 ? -2.184 13.531 -23.871 1.00 63.41 88 ARG A C 1
ATOM 648 O O . ARG A 1 88 ? -1.820 14.698 -23.956 1.00 63.41 88 ARG A O 1
ATOM 655 N N . ARG A 1 89 ? -3.391 13.179 -23.424 1.00 63.62 89 ARG A N 1
ATOM 656 C CA . ARG A 1 89 ? -4.418 14.138 -22.998 1.00 63.62 89 ARG A CA 1
ATOM 657 C C . ARG A 1 89 ? -4.595 14.226 -21.486 1.00 63.62 89 ARG A C 1
ATOM 659 O O . ARG A 1 89 ? -5.361 15.070 -21.036 1.00 63.62 89 ARG A O 1
ATOM 666 N N . GLY A 1 90 ? -3.932 13.359 -20.721 1.00 62.41 90 GLY A N 1
ATOM 667 C CA . GLY A 1 90 ? -4.003 13.347 -19.261 1.00 62.41 90 GLY A CA 1
ATOM 668 C C . GLY A 1 90 ? -5.395 13.015 -18.713 1.00 62.41 90 GLY A C 1
ATOM 669 O O . GLY A 1 90 ? -5.761 13.530 -17.663 1.00 62.41 90 GLY A O 1
ATOM 670 N N . ARG A 1 91 ? -6.190 12.198 -19.419 1.00 63.94 91 ARG A N 1
ATOM 671 C CA . ARG A 1 91 ? -7.562 11.830 -19.014 1.00 63.94 91 ARG A CA 1
ATOM 672 C C . ARG A 1 91 ? -7.899 10.381 -19.385 1.00 63.94 91 ARG A C 1
ATOM 674 O O . ARG A 1 91 ? -7.283 9.872 -20.318 1.00 63.94 91 ARG A O 1
ATOM 681 N N . PRO A 1 92 ? -8.902 9.734 -18.764 1.00 65.94 92 PRO A N 1
ATOM 682 C CA . PRO A 1 92 ? -9.354 8.405 -19.175 1.00 65.94 92 PRO A CA 1
ATOM 683 C C . PRO A 1 92 ? -9.726 8.347 -20.669 1.00 65.94 92 PRO A C 1
ATOM 685 O O . PRO A 1 92 ? -10.478 9.182 -21.182 1.00 65.94 92 PRO A O 1
ATOM 688 N N . ALA A 1 93 ? -9.193 7.357 -21.381 1.00 64.88 93 ALA A N 1
ATOM 689 C CA . ALA A 1 93 ? -9.528 7.036 -22.758 1.00 64.88 93 ALA A CA 1
ATOM 690 C C . ALA A 1 93 ? -10.944 6.437 -22.812 1.00 64.88 93 ALA A C 1
ATOM 692 O O . ALA A 1 93 ? -11.199 5.361 -22.277 1.00 64.88 93 ALA A O 1
ATOM 693 N N . GLY A 1 94 ? -11.868 7.139 -23.475 1.00 56.09 94 GLY A N 1
ATOM 694 C CA . GLY A 1 94 ? -13.265 6.708 -23.598 1.00 56.09 94 GLY A CA 1
ATOM 695 C C . GLY A 1 94 ? -14.125 7.083 -22.390 1.00 56.09 94 GLY A C 1
ATOM 696 O O . GLY A 1 94 ? -14.780 6.217 -21.817 1.00 56.09 94 GLY A O 1
ATOM 697 N N . ALA A 1 95 ? -14.123 8.371 -22.022 1.00 44.69 95 ALA A N 1
ATOM 698 C CA . ALA A 1 95 ? -14.898 9.004 -20.946 1.00 44.69 95 ALA A CA 1
ATOM 699 C C . ALA A 1 95 ? -16.438 8.907 -21.106 1.00 44.69 95 ALA A C 1
ATOM 701 O O . ALA A 1 95 ? -17.136 9.911 -21.103 1.00 44.69 95 ALA A O 1
ATOM 702 N N . ALA A 1 96 ? -16.963 7.692 -21.254 1.00 42.00 96 ALA A N 1
ATOM 703 C CA . ALA A 1 96 ? -18.384 7.364 -21.206 1.00 42.00 96 ALA A CA 1
ATOM 704 C C . ALA A 1 96 ? -18.698 6.262 -20.172 1.00 42.00 96 ALA A C 1
ATOM 706 O O . ALA A 1 96 ? -19.863 5.986 -19.920 1.00 42.00 96 ALA A O 1
ATOM 707 N N . ARG A 1 97 ? -17.686 5.618 -19.559 1.00 39.62 97 ARG A N 1
ATOM 708 C CA . ARG A 1 97 ? -17.890 4.503 -18.605 1.00 39.62 97 ARG A CA 1
ATOM 709 C C . ARG A 1 97 ? -17.476 4.800 -17.156 1.00 39.62 97 ARG A C 1
ATOM 711 O O . ARG A 1 97 ? -17.788 4.017 -16.264 1.00 39.62 97 ARG A O 1
ATOM 718 N N . ALA A 1 98 ? -16.832 5.941 -16.901 1.00 41.09 98 ALA A N 1
ATOM 719 C CA . ALA A 1 98 ? -16.448 6.349 -15.544 1.00 41.09 98 ALA A CA 1
ATOM 720 C C . ALA A 1 98 ? -17.647 6.798 -14.679 1.00 41.09 98 ALA A C 1
ATOM 722 O O . ALA A 1 98 ? -17.518 6.901 -13.465 1.00 41.09 98 ALA A O 1
ATOM 723 N N . GLU A 1 99 ? -18.823 7.011 -15.277 1.00 35.91 99 GLU A N 1
ATOM 724 C CA . GLU A 1 99 ? -20.037 7.428 -14.557 1.00 35.91 99 GLU A CA 1
ATOM 725 C C . GLU A 1 99 ? -20.806 6.250 -13.925 1.00 35.91 99 GLU A C 1
ATOM 727 O O . GLU A 1 99 ? -21.664 6.455 -13.073 1.00 35.91 99 GLU A O 1
ATOM 732 N N . THR A 1 100 ? -20.487 5.001 -14.286 1.00 33.06 100 THR A N 1
ATOM 733 C CA . THR A 1 100 ? -21.272 3.821 -13.866 1.00 33.06 100 THR A CA 1
ATOM 734 C C . THR A 1 100 ? -20.827 3.132 -12.572 1.00 33.06 100 THR A C 1
ATOM 736 O O . THR A 1 100 ? -21.494 2.191 -12.161 1.00 33.06 100 THR A O 1
ATOM 739 N N . ILE A 1 101 ? -19.763 3.583 -11.895 1.00 39.50 101 ILE A N 1
ATOM 740 C CA . ILE A 1 101 ? -19.350 3.015 -10.586 1.00 39.50 101 ILE A CA 1
ATOM 741 C C . ILE A 1 101 ? -19.791 3.914 -9.408 1.00 39.50 101 ILE A C 1
ATOM 743 O O . ILE A 1 101 ? -19.727 3.520 -8.251 1.00 39.50 101 ILE A O 1
ATOM 747 N N . ALA A 1 102 ? -20.340 5.104 -9.671 1.00 36.69 102 ALA A N 1
ATOM 748 C CA . ALA A 1 102 ? -20.738 6.063 -8.633 1.00 36.69 102 ALA A CA 1
ATOM 749 C C . ALA A 1 102 ? -22.160 5.847 -8.063 1.00 36.69 102 ALA A C 1
ATOM 751 O O . ALA A 1 102 ? -22.807 6.803 -7.637 1.00 36.69 102 ALA A O 1
ATOM 752 N N . LYS A 1 103 ? -22.673 4.611 -8.066 1.00 32.22 103 LYS A N 1
ATOM 753 C CA . LYS A 1 103 ? -23.963 4.263 -7.442 1.00 32.22 103 LYS A CA 1
ATOM 754 C C . LYS A 1 103 ? -23.876 2.986 -6.609 1.00 32.22 103 LYS A C 1
ATOM 756 O O . LYS A 1 103 ? -24.693 2.089 -6.755 1.00 32.22 103 LYS A O 1
ATOM 761 N N . GLU A 1 104 ? -22.924 2.942 -5.693 1.00 32.25 104 GLU A N 1
ATOM 762 C CA . GLU A 1 104 ? -23.173 2.313 -4.399 1.00 32.25 104 GLU A CA 1
ATOM 763 C C . GLU A 1 104 ? -22.794 3.338 -3.330 1.00 32.25 104 GLU A C 1
ATOM 765 O O . GLU A 1 104 ? -21.675 3.853 -3.297 1.00 32.25 104 GLU A O 1
ATOM 770 N N . GLU A 1 105 ? -23.776 3.719 -2.517 1.00 42.50 105 GLU A N 1
ATOM 771 C CA . GLU A 1 105 ? -23.604 4.562 -1.336 1.00 42.50 105 GLU A CA 1
ATOM 772 C C . GLU A 1 105 ? -22.772 3.791 -0.302 1.00 42.50 105 GLU A C 1
ATOM 774 O O . GLU A 1 105 ? -23.306 3.210 0.634 1.00 42.50 105 GLU A O 1
ATOM 779 N N . THR A 1 106 ? -21.455 3.718 -0.478 1.00 40.06 106 THR A N 1
ATOM 780 C CA . THR A 1 106 ? -20.578 3.021 0.472 1.00 40.06 106 THR A CA 1
ATOM 781 C C . THR A 1 106 ? -19.642 4.017 1.126 1.00 40.06 106 THR A C 1
ATOM 783 O O . THR A 1 106 ? -18.640 4.395 0.519 1.00 40.06 106 THR A O 1
ATOM 786 N N . GLU A 1 107 ? -20.021 4.397 2.349 1.00 51.97 107 GLU A N 1
ATOM 787 C CA . GLU A 1 107 ? -19.234 5.033 3.413 1.00 51.97 107 GLU A CA 1
ATOM 788 C C . GLU A 1 107 ? -18.473 6.317 3.049 1.00 51.97 107 GLU A C 1
ATOM 790 O O . GLU A 1 107 ? -17.839 6.465 2.007 1.00 51.97 107 GLU A O 1
ATOM 795 N N . ALA A 1 108 ? -18.510 7.296 3.950 1.00 60.00 108 ALA A N 1
ATOM 796 C CA . ALA A 1 108 ? -17.704 8.494 3.783 1.00 60.00 108 ALA A CA 1
ATOM 797 C C . ALA A 1 108 ? -16.209 8.097 3.727 1.00 60.00 108 ALA A C 1
ATOM 799 O O . ALA A 1 108 ? -15.728 7.292 4.520 1.00 60.00 108 ALA A O 1
ATOM 800 N N . LYS A 1 109 ? -15.463 8.623 2.754 1.00 61.53 109 LYS A N 1
ATOM 801 C CA . LYS A 1 109 ? -14.027 8.352 2.579 1.00 61.53 109 LYS A CA 1
ATOM 802 C C . LYS A 1 109 ? -13.262 9.658 2.741 1.00 61.53 109 LYS A C 1
ATOM 804 O O . LYS A 1 109 ? -13.715 10.694 2.256 1.00 61.53 109 LYS A O 1
ATOM 809 N N . VAL A 1 110 ? -12.100 9.621 3.389 1.00 52.91 110 VAL A N 1
ATOM 810 C CA . VAL A 1 110 ? -11.175 10.766 3.441 1.00 52.91 110 VAL A CA 1
ATOM 811 C C . VAL A 1 110 ? -10.022 10.499 2.471 1.00 52.91 110 VAL A C 1
ATOM 813 O O . VAL A 1 110 ? -9.530 9.376 2.389 1.00 52.91 110 VAL A O 1
ATOM 816 N N . ALA A 1 111 ? -9.631 11.544 1.728 1.00 52.69 111 ALA A N 1
ATOM 817 C CA . ALA A 1 111 ? -8.651 11.540 0.635 1.00 52.69 111 ALA A CA 1
ATOM 818 C C . ALA A 1 111 ? -9.050 10.657 -0.565 1.00 52.69 111 ALA A C 1
ATOM 820 O O . ALA A 1 111 ? -8.864 9.447 -0.563 1.00 52.69 111 ALA A O 1
ATOM 821 N N . SER A 1 112 ? -9.575 11.270 -1.631 1.00 54.22 112 SER A N 1
ATOM 822 C CA . SER A 1 112 ? -9.840 10.576 -2.895 1.00 54.22 112 SER A CA 1
ATOM 823 C C . SER A 1 112 ? -8.540 10.416 -3.689 1.00 54.22 112 SER A C 1
ATOM 825 O O . SER A 1 112 ? -8.049 11.381 -4.280 1.00 54.22 112 SER A O 1
ATOM 827 N N . CYS A 1 113 ? -7.973 9.211 -3.721 1.00 59.53 113 CYS A N 1
ATOM 828 C CA . CYS A 1 113 ? -6.929 8.891 -4.692 1.00 59.53 113 CYS A CA 1
ATOM 829 C C . CYS A 1 113 ? -7.523 8.890 -6.116 1.00 59.53 113 CYS A C 1
ATOM 831 O O . CYS A 1 113 ? -8.728 8.712 -6.293 1.00 59.53 113 CYS A O 1
ATOM 833 N N . ALA A 1 114 ? -6.690 9.074 -7.146 1.00 60.03 114 ALA A N 1
ATOM 834 C CA . ALA A 1 114 ? -7.114 9.128 -8.551 1.00 60.03 114 ALA A CA 1
ATOM 835 C C . ALA A 1 114 ? -7.838 7.852 -9.040 1.00 60.03 114 ALA A C 1
ATOM 837 O O . ALA A 1 114 ? -8.599 7.908 -10.000 1.00 60.03 114 ALA A O 1
ATOM 838 N N . CYS A 1 115 ? -7.642 6.719 -8.361 1.00 54.12 115 CYS A N 1
ATOM 839 C CA . CYS A 1 115 ? -8.392 5.470 -8.554 1.00 54.12 115 CYS A CA 1
ATOM 840 C C . CYS A 1 115 ? -9.824 5.488 -7.996 1.00 54.12 115 CYS A C 1
ATOM 842 O O . CYS A 1 115 ? -10.540 4.502 -8.135 1.00 54.12 115 CYS A O 1
ATOM 844 N N . GLY A 1 116 ? -10.231 6.538 -7.281 1.00 56.53 116 GLY A N 1
ATOM 845 C CA . GLY A 1 116 ? -11.492 6.564 -6.538 1.00 56.53 116 GLY A CA 1
ATOM 846 C C . GLY A 1 116 ? -11.479 5.752 -5.234 1.00 56.53 116 GLY A C 1
ATOM 847 O O . GLY A 1 116 ? -12.453 5.810 -4.480 1.00 56.53 116 GLY A O 1
ATOM 848 N N . SER A 1 117 ? -10.391 5.038 -4.905 1.00 57.88 117 SER A N 1
ATOM 849 C CA . SER A 1 117 ? -10.223 4.464 -3.567 1.00 57.88 117 SER A CA 1
ATOM 850 C C . SER A 1 117 ? -9.835 5.582 -2.602 1.00 57.88 117 SER A C 1
ATOM 852 O O . SER A 1 117 ? -8.732 6.124 -2.667 1.00 57.88 117 SER A O 1
ATOM 854 N N . GLY A 1 118 ? -10.763 5.964 -1.733 1.00 63.81 118 GLY A N 1
ATOM 855 C CA . GLY A 1 118 ? -10.432 6.741 -0.545 1.00 63.81 118 GLY A CA 1
ATOM 856 C C . GLY A 1 118 ? -10.279 5.837 0.667 1.00 63.81 118 GLY A C 1
ATOM 857 O O . GLY A 1 118 ? -10.774 4.707 0.663 1.00 63.81 118 GLY A O 1
ATOM 858 N N . ILE A 1 119 ? -9.592 6.330 1.695 1.00 69.62 119 ILE A N 1
ATOM 859 C CA . ILE A 1 119 ? -9.451 5.582 2.942 1.00 69.62 119 ILE A CA 1
ATOM 860 C C . ILE A 1 119 ? -10.835 5.546 3.610 1.00 69.62 119 ILE A C 1
ATOM 862 O O . ILE A 1 119 ? -11.426 6.618 3.801 1.00 69.62 119 ILE A O 1
ATOM 866 N N . PRO A 1 120 ? -11.382 4.357 3.933 1.00 76.50 120 PRO A N 1
ATOM 867 C CA . PRO A 1 120 ? -12.689 4.263 4.571 1.00 76.50 120 PRO A CA 1
ATOM 868 C C . PRO A 1 120 ? -12.649 4.956 5.930 1.00 76.50 120 PRO A C 1
ATOM 870 O O . PRO A 1 120 ? -11.652 4.853 6.655 1.00 76.50 120 PRO A O 1
ATOM 873 N N . ILE A 1 121 ? -13.724 5.665 6.273 1.00 83.75 121 ILE A N 1
ATOM 874 C CA . ILE A 1 121 ? -13.886 6.244 7.606 1.00 83.75 121 ILE A CA 1
ATOM 875 C C . ILE A 1 121 ? -15.053 5.595 8.326 1.00 83.75 121 ILE A C 1
ATOM 877 O O . ILE A 1 121 ? -16.066 5.251 7.723 1.00 83.75 121 ILE A O 1
ATOM 881 N N . GLN A 1 122 ? -14.915 5.483 9.638 1.00 87.50 122 GLN A N 1
ATOM 882 C CA . GLN A 1 122 ? -15.954 4.978 10.516 1.00 87.50 122 GLN A CA 1
ATOM 883 C C . GLN A 1 122 ? -16.234 6.023 11.588 1.00 87.50 122 GLN A C 1
ATOM 885 O O . GLN A 1 122 ? -15.323 6.527 12.248 1.00 87.50 122 GLN A O 1
ATOM 890 N N . LYS A 1 123 ? -17.509 6.366 11.754 1.00 91.69 123 LYS A N 1
ATOM 891 C CA . LYS A 1 123 ? -17.966 7.223 12.847 1.00 91.69 123 LYS A CA 1
ATOM 892 C C . LYS A 1 123 ? -18.186 6.359 14.078 1.00 91.69 123 LYS A C 1
ATOM 894 O O . LYS A 1 123 ? -18.923 5.379 14.017 1.00 91.69 123 LYS A O 1
ATOM 899 N N . VAL A 1 124 ? -17.547 6.721 15.182 1.00 93.38 124 VAL A N 1
ATOM 900 C CA . VAL A 1 124 ? -17.598 5.979 16.442 1.00 93.38 124 VAL A CA 1
ATOM 901 C C . VAL A 1 124 ? -17.994 6.931 17.557 1.00 93.38 124 VAL A C 1
ATOM 903 O O . VAL A 1 124 ? -17.483 8.045 17.650 1.00 93.38 124 VAL A O 1
ATOM 906 N N . SER A 1 125 ? -18.904 6.487 18.422 1.00 92.50 125 SER A N 1
ATOM 907 C CA . SER A 1 125 ? -19.254 7.238 19.627 1.00 92.50 125 SER A CA 1
ATOM 908 C C . SER A 1 125 ? -18.173 7.054 20.694 1.00 92.50 125 SER A C 1
ATOM 910 O O . SER A 1 125 ? -17.924 5.933 21.155 1.00 92.50 125 SER A O 1
ATOM 912 N N . VAL A 1 126 ? -17.541 8.158 21.089 1.00 92.88 126 VAL A N 1
ATOM 913 C CA . VAL A 1 126 ? -16.534 8.243 22.152 1.00 92.88 126 VAL A CA 1
ATOM 914 C C . VAL A 1 126 ? -17.040 9.239 23.194 1.00 92.88 126 VAL A C 1
ATOM 916 O O . VAL A 1 126 ? -17.203 10.421 22.900 1.00 92.88 126 VAL A O 1
ATOM 919 N N . ASN A 1 127 ? -17.351 8.765 24.404 1.00 88.75 127 ASN A N 1
ATOM 920 C CA . ASN A 1 127 ? -17.941 9.584 25.477 1.00 88.75 127 ASN A CA 1
ATOM 921 C C . ASN A 1 127 ? -19.175 10.407 25.032 1.00 88.75 127 ASN A C 1
ATOM 923 O O . ASN A 1 127 ? -19.306 11.593 25.336 1.00 88.75 127 ASN A O 1
ATOM 927 N N . GLY A 1 128 ? -20.045 9.802 24.216 1.00 86.06 128 GLY A N 1
ATOM 928 C CA . GLY A 1 128 ? -21.241 10.456 23.673 1.00 86.06 128 GLY A CA 1
ATOM 929 C C . GLY A 1 128 ? -20.978 11.485 22.565 1.00 86.06 128 GLY A C 1
ATOM 930 O O . GLY A 1 128 ? -21.931 12.068 22.052 1.00 86.06 128 GLY A O 1
ATOM 931 N N . LYS A 1 129 ? -19.718 11.702 22.168 1.00 90.88 129 LYS A N 1
ATOM 932 C CA . LYS A 1 129 ? -19.346 12.514 21.006 1.00 90.88 129 LYS A CA 1
ATOM 933 C C . LYS A 1 129 ? -19.102 11.613 19.802 1.00 90.88 129 LYS A C 1
ATOM 935 O O . LYS A 1 129 ? -18.449 10.579 19.912 1.00 90.88 129 LYS A O 1
ATOM 940 N N . GLU A 1 130 ? -19.597 12.022 18.641 1.00 92.62 130 GLU A N 1
ATOM 941 C CA . GLU A 1 130 ? -19.293 11.340 17.386 1.00 92.62 130 GLU A CA 1
ATOM 942 C C . GLU A 1 130 ? -17.886 11.734 16.917 1.00 92.62 130 GLU A C 1
ATOM 944 O O . GLU A 1 130 ? -17.624 12.900 16.617 1.00 92.62 130 GLU A O 1
ATOM 949 N N . VAL A 1 131 ? -16.982 10.759 16.862 1.00 92.19 131 VAL A N 1
ATOM 950 C CA . VAL A 1 131 ? -15.609 10.922 16.379 1.00 92.19 131 VAL A CA 1
ATOM 951 C C . VAL A 1 131 ? -15.457 10.158 15.071 1.00 92.19 131 VAL A C 1
ATOM 953 O O . VAL A 1 131 ? -15.881 9.012 14.947 1.00 92.19 131 VAL A O 1
ATOM 956 N N . THR A 1 132 ? -14.851 10.797 14.074 1.00 90.56 132 THR A N 1
ATOM 957 C CA . THR A 1 132 ? -14.543 10.148 12.796 1.00 90.56 132 THR A CA 1
ATOM 958 C C . THR A 1 132 ? -13.159 9.530 12.874 1.00 90.56 132 THR A C 1
ATOM 960 O O . THR A 1 132 ? -12.168 10.250 12.970 1.00 90.56 132 THR A O 1
ATOM 963 N N . PHE A 1 133 ? -13.094 8.207 12.798 1.00 89.38 133 PHE A N 1
ATOM 964 C CA . PHE A 1 133 ? -11.840 7.489 12.681 1.00 89.38 133 PHE A CA 1
ATOM 965 C C . PHE A 1 133 ? -11.554 7.142 11.228 1.00 89.38 133 PHE A C 1
ATOM 967 O O . PHE A 1 133 ? -12.437 6.729 10.475 1.00 89.38 133 PHE A O 1
ATOM 974 N N . ILE A 1 134 ? -10.289 7.263 10.854 1.00 86.06 134 ILE A N 1
ATOM 975 C CA . ILE A 1 134 ? -9.795 6.913 9.528 1.00 86.06 134 ILE A CA 1
ATOM 976 C C . ILE A 1 134 ? -9.244 5.482 9.584 1.00 86.06 134 ILE A C 1
ATOM 978 O O . ILE A 1 134 ? -8.522 5.131 10.515 1.00 86.06 134 ILE A O 1
ATOM 982 N N . ALA A 1 135 ? -9.574 4.671 8.577 1.00 85.00 135 ALA A N 1
ATOM 983 C CA . ALA A 1 135 ? -9.075 3.313 8.351 1.00 85.00 135 ALA A CA 1
ATOM 984 C C . ALA A 1 135 ? -9.527 2.203 9.323 1.00 85.00 135 ALA A C 1
ATOM 986 O O . ALA A 1 135 ? -9.086 1.069 9.135 1.00 85.00 135 ALA A O 1
ATOM 987 N N . LEU A 1 136 ? -10.413 2.454 10.301 1.00 90.50 136 LEU A N 1
ATOM 988 C CA . LEU A 1 136 ? -10.824 1.414 11.268 1.00 90.50 136 LEU A CA 1
ATOM 989 C C . LEU A 1 136 ? -11.278 0.092 10.631 1.00 90.50 136 LEU A C 1
ATOM 991 O O . LEU A 1 136 ? -10.740 -0.935 11.044 1.00 90.50 136 LEU A O 1
ATOM 995 N N . PRO A 1 137 ? -12.154 0.069 9.603 1.00 87.50 137 PRO A N 1
ATOM 996 C CA . PRO A 1 137 ? -12.590 -1.196 9.008 1.00 87.50 137 PRO A CA 1
ATOM 997 C C . PRO A 1 137 ? -11.423 -2.040 8.474 1.00 87.50 137 PRO A C 1
ATOM 999 O O . PRO A 1 137 ? -11.387 -3.254 8.654 1.00 87.50 137 PRO A O 1
ATOM 1002 N N . LEU A 1 138 ? -10.423 -1.389 7.870 1.00 82.06 138 LEU A N 1
ATOM 1003 C CA . LEU A 1 138 ? -9.237 -2.058 7.329 1.00 82.06 138 LEU A CA 1
ATOM 1004 C C . LEU A 1 138 ? -8.279 -2.511 8.432 1.00 82.06 138 LEU A C 1
ATOM 1006 O O . LEU A 1 138 ? -7.707 -3.595 8.344 1.00 82.06 138 LEU A O 1
ATOM 1010 N N . ILE A 1 139 ? -8.108 -1.694 9.476 1.00 88.50 139 ILE A N 1
ATOM 1011 C CA . ILE A 1 139 ? -7.294 -2.052 10.642 1.00 88.50 139 ILE A CA 1
ATOM 1012 C C . ILE A 1 139 ? -7.902 -3.281 11.339 1.00 88.50 139 ILE A C 1
ATOM 1014 O O . ILE A 1 139 ? -7.173 -4.196 11.717 1.00 88.50 139 ILE A O 1
ATOM 1018 N N . PHE A 1 140 ? -9.228 -3.346 11.464 1.00 92.88 140 PHE A N 1
ATOM 1019 C CA . PHE A 1 140 ? -9.928 -4.484 12.060 1.00 92.88 140 PHE A CA 1
ATOM 1020 C C . PHE A 1 140 ? -9.803 -5.755 11.221 1.00 92.88 140 PHE A C 1
ATOM 1022 O O . PHE A 1 140 ? -9.439 -6.800 11.759 1.00 92.88 140 PHE A O 1
ATOM 1029 N N . GLU A 1 141 ? -10.025 -5.665 9.908 1.00 88.31 141 GLU A N 1
ATOM 1030 C CA . GLU A 1 141 ? -9.810 -6.783 8.983 1.00 88.31 141 GLU A CA 1
ATOM 1031 C C . GLU A 1 141 ? -8.376 -7.324 9.094 1.00 88.31 141 GLU A C 1
ATOM 1033 O O . GLU A 1 141 ? -8.170 -8.532 9.186 1.00 88.31 141 GLU A O 1
ATOM 1038 N N . GLN A 1 142 ? -7.379 -6.437 9.174 1.00 83.38 142 GLN A N 1
ATOM 1039 C CA . GLN A 1 142 ? -5.983 -6.833 9.350 1.00 83.38 142 GLN A CA 1
ATOM 1040 C C . GLN A 1 142 ? -5.770 -7.632 10.642 1.00 83.38 142 GLN A C 1
ATOM 1042 O O . GLN A 1 142 ? -5.110 -8.672 10.622 1.00 83.38 142 GLN A O 1
ATOM 1047 N N . PHE A 1 143 ? -6.263 -7.136 11.779 1.00 90.88 143 PHE A N 1
ATOM 1048 C CA . PHE A 1 143 ? -6.079 -7.824 13.057 1.00 90.88 143 PHE A CA 1
ATOM 1049 C C . PHE A 1 143 ? -6.794 -9.183 13.053 1.00 90.88 143 PHE A C 1
ATOM 1051 O O . PHE A 1 143 ? -6.223 -10.170 13.522 1.00 90.88 143 PHE A O 1
ATOM 1058 N N . HIS A 1 144 ? -7.978 -9.270 12.440 1.00 90.62 144 HIS A N 1
ATOM 1059 C CA . HIS A 1 144 ? -8.704 -10.531 12.283 1.00 90.62 144 HIS A CA 1
ATOM 1060 C C . HIS A 1 144 ? -7.911 -11.549 11.451 1.00 90.62 144 HIS A C 1
ATOM 1062 O O . HIS A 1 144 ? -7.671 -12.657 11.926 1.00 90.62 144 HIS A O 1
ATOM 1068 N N . GLN A 1 145 ? -7.383 -11.153 10.287 1.00 85.25 145 GLN A N 1
ATOM 1069 C CA . GLN A 1 145 ? -6.562 -12.022 9.427 1.00 85.25 145 GLN A CA 1
ATOM 1070 C C . GLN A 1 145 ? -5.266 -12.503 10.099 1.00 85.25 145 GLN A C 1
ATOM 1072 O O . GLN A 1 145 ? -4.741 -13.563 9.761 1.00 85.25 145 GLN A O 1
ATOM 1077 N N . GLN A 1 146 ? -4.748 -11.747 11.071 1.00 84.81 146 GLN A N 1
ATOM 1078 C CA . GLN A 1 146 ? -3.603 -12.141 11.899 1.00 84.81 146 GLN A CA 1
ATOM 1079 C C . GLN A 1 146 ? -3.992 -13.052 13.080 1.00 84.81 146 GLN A C 1
ATOM 1081 O O . GLN A 1 146 ? -3.135 -13.387 13.896 1.00 84.81 146 GLN A O 1
ATOM 1086 N N . GLY A 1 147 ? -5.267 -13.434 13.203 1.00 89.75 147 GLY A N 1
ATOM 1087 C CA . GLY A 1 147 ? -5.791 -14.253 14.298 1.00 89.75 147 GLY A CA 1
ATOM 1088 C C . GLY A 1 147 ? -5.860 -13.519 15.641 1.00 89.75 147 GLY A C 1
ATOM 1089 O O . GLY A 1 147 ? -5.932 -14.153 16.693 1.00 89.75 147 GLY A O 1
ATOM 1090 N N . LYS A 1 148 ? -5.807 -12.183 15.641 1.00 92.06 148 LYS A N 1
ATOM 1091 C CA . LYS A 1 148 ? -5.716 -11.376 16.863 1.00 92.06 148 LYS A CA 1
ATOM 1092 C C . LYS A 1 148 ? -7.095 -11.115 17.453 1.00 92.06 148 LYS A C 1
ATOM 1094 O O . LYS A 1 148 ? -7.804 -10.216 17.016 1.00 92.06 148 LYS A O 1
ATOM 1099 N N . SER A 1 149 ? -7.474 -11.871 18.477 1.00 91.88 149 SER A N 1
ATOM 1100 C CA . SER A 1 149 ? -8.754 -11.674 19.167 1.00 91.88 149 SER A CA 1
ATOM 1101 C C . SER A 1 149 ? -8.789 -10.363 19.976 1.00 91.88 149 SER A C 1
ATOM 1103 O O . SER A 1 149 ? -7.803 -10.046 20.647 1.00 91.88 149 SER A O 1
ATOM 1105 N N . PRO A 1 150 ? -9.925 -9.635 20.018 1.00 89.88 150 PRO A N 1
ATOM 1106 C CA . PRO A 1 150 ? -10.112 -8.468 20.892 1.00 89.88 150 PRO A CA 1
ATOM 1107 C C . PRO A 1 150 ? -9.911 -8.783 22.386 1.00 89.88 150 PRO A C 1
ATOM 1109 O O . PRO A 1 150 ? -9.509 -7.906 23.143 1.00 89.88 150 PRO A O 1
ATOM 1112 N N . ALA A 1 151 ? -10.127 -10.033 22.815 1.00 85.94 151 ALA A N 1
ATOM 1113 C CA . ALA A 1 151 ? -9.871 -10.474 24.190 1.00 85.94 151 ALA A CA 1
ATOM 1114 C C . ALA A 1 151 ? -8.388 -10.808 24.464 1.00 85.94 151 ALA A C 1
ATOM 1116 O O . ALA A 1 151 ? -7.998 -10.999 25.612 1.00 85.94 151 ALA A O 1
ATOM 1117 N N . GLY A 1 152 ? -7.549 -10.880 23.425 1.00 82.56 152 GLY A N 1
ATOM 1118 C CA . GLY A 1 152 ? -6.161 -11.346 23.494 1.00 82.56 152 GLY A CA 1
ATOM 1119 C C . GLY A 1 152 ? -5.125 -10.288 23.884 1.00 82.56 152 GLY A C 1
ATOM 1120 O O . GLY A 1 152 ? -3.954 -10.469 23.573 1.00 82.56 152 GLY A O 1
ATOM 1121 N N . GLY A 1 153 ? -5.524 -9.171 24.503 1.00 85.94 153 GLY A N 1
ATOM 1122 C CA . GLY A 1 153 ? -4.585 -8.112 24.907 1.00 85.94 153 GLY A CA 1
ATOM 1123 C C . GLY A 1 153 ? -4.027 -7.276 23.746 1.00 85.94 153 GLY A C 1
ATOM 1124 O O . GLY A 1 153 ? -2.935 -6.731 23.839 1.00 85.94 153 GLY A O 1
ATOM 1125 N N . VAL A 1 154 ? -4.774 -7.155 22.648 1.00 92.94 154 VAL A N 1
ATOM 1126 C CA . VAL A 1 154 ? -4.335 -6.498 21.398 1.00 92.94 154 VAL A CA 1
ATOM 1127 C C . VAL A 1 154 ? -4.461 -4.969 21.416 1.00 92.94 154 VAL A C 1
ATOM 1129 O O . VAL A 1 154 ? -4.159 -4.313 20.424 1.00 92.94 154 VAL A O 1
ATOM 1132 N N . ALA A 1 155 ? -4.938 -4.400 22.526 1.00 93.12 155 ALA A N 1
ATOM 1133 C CA . ALA A 1 155 ? -5.326 -2.997 22.647 1.00 93.12 155 ALA A CA 1
ATOM 1134 C C . ALA A 1 155 ? -4.190 -2.025 22.317 1.00 93.12 155 ALA A C 1
ATOM 1136 O O . ALA A 1 155 ? -4.365 -1.129 21.497 1.00 93.12 155 ALA A O 1
ATOM 1137 N N . GLU A 1 156 ? -3.019 -2.225 22.921 1.00 92.81 156 GLU A N 1
ATOM 1138 C CA . GLU A 1 156 ? -1.862 -1.352 22.715 1.00 92.81 156 GLU A CA 1
ATOM 1139 C C . GLU A 1 156 ? -1.420 -1.358 21.247 1.00 92.81 156 GLU A C 1
ATOM 1141 O O . GLU A 1 156 ? -1.245 -0.307 20.632 1.00 92.81 156 GLU A O 1
ATOM 1146 N N . GLU A 1 157 ? -1.306 -2.548 20.655 1.00 91.62 157 GLU A N 1
ATOM 1147 C CA . GLU A 1 157 ? -0.912 -2.695 19.257 1.00 91.62 157 GLU A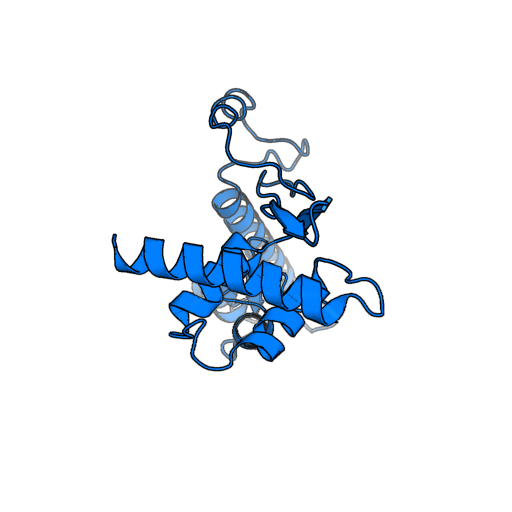 CA 1
ATOM 1148 C C . GLU A 1 157 ? -1.944 -2.071 18.310 1.00 91.62 157 GLU A C 1
ATOM 1150 O O . GLU A 1 157 ? -1.577 -1.342 17.387 1.00 91.62 157 GLU A O 1
ATOM 1155 N N . LEU A 1 158 ? -3.233 -2.313 18.559 1.00 93.06 158 LEU A N 1
ATOM 1156 C CA . LEU A 1 158 ? -4.329 -1.747 17.778 1.00 93.06 158 LEU A CA 1
ATOM 1157 C C . LEU A 1 158 ? -4.283 -0.219 17.810 1.00 93.06 158 LEU A C 1
ATOM 1159 O O . LEU A 1 158 ? -4.311 0.431 16.764 1.00 93.06 158 LEU A O 1
ATOM 1163 N N . MET A 1 159 ? -4.138 0.358 19.000 1.00 93.88 159 MET A N 1
ATOM 1164 C CA . MET A 1 159 ? -4.104 1.805 19.172 1.00 93.88 159 MET A CA 1
ATOM 1165 C C . MET A 1 159 ? -2.847 2.441 18.581 1.00 93.88 159 MET A C 1
ATOM 1167 O O . MET A 1 159 ? -2.936 3.540 18.035 1.00 93.88 159 MET A O 1
ATOM 1171 N N . ASN A 1 160 ? -1.706 1.747 18.586 1.00 90.06 160 ASN A N 1
ATOM 1172 C CA . ASN A 1 160 ? -0.505 2.205 17.887 1.00 90.06 160 ASN A CA 1
ATOM 1173 C C . ASN A 1 160 ? -0.736 2.355 16.378 1.00 90.06 160 ASN A C 1
ATOM 1175 O O . ASN A 1 160 ? -0.217 3.295 15.779 1.00 90.06 160 ASN A O 1
ATOM 1179 N N . VAL A 1 161 ? -1.541 1.480 15.765 1.00 87.50 161 VAL A N 1
ATOM 1180 C CA . VAL A 1 161 ? -1.913 1.602 14.346 1.00 87.50 161 VAL A CA 1
ATOM 1181 C C . VAL A 1 161 ? -2.957 2.702 14.139 1.00 87.50 161 VAL A C 1
ATOM 1183 O O . VAL A 1 161 ? -2.810 3.516 13.229 1.00 87.50 161 VAL A O 1
ATOM 1186 N N . VAL A 1 162 ? -3.981 2.788 14.995 1.00 89.81 162 VAL A N 1
ATOM 1187 C CA . VAL A 1 162 ? -5.038 3.814 14.893 1.00 89.81 162 VAL A CA 1
ATOM 1188 C C . VAL A 1 162 ? -4.471 5.234 14.988 1.00 89.81 162 VAL A C 1
ATOM 1190 O O . VAL A 1 162 ? -4.838 6.094 14.183 1.00 89.81 162 VAL A O 1
ATOM 1193 N N . LYS A 1 163 ? -3.523 5.468 15.907 1.00 89.94 163 LYS A N 1
ATOM 1194 C CA . LYS A 1 163 ? -2.863 6.770 16.119 1.00 89.94 163 LYS A CA 1
ATOM 1195 C C . LYS A 1 163 ? -2.071 7.266 14.899 1.00 89.94 163 LYS A C 1
ATOM 1197 O O . LYS A 1 163 ? -1.779 8.456 14.819 1.00 89.94 163 LYS A O 1
ATOM 1202 N N . ILE A 1 164 ? -1.743 6.397 13.934 1.00 82.88 164 ILE A 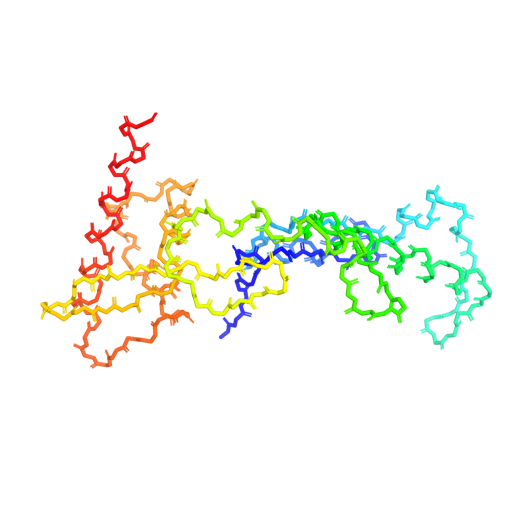N 1
ATOM 1203 C CA . ILE A 1 164 ? -1.100 6.804 12.669 1.00 82.88 164 ILE A CA 1
ATOM 1204 C C . ILE A 1 164 ? -2.054 7.663 11.828 1.00 82.88 164 ILE A C 1
ATOM 1206 O O . ILE A 1 164 ? -1.608 8.583 11.145 1.00 82.88 164 ILE A O 1
ATOM 1210 N N . TYR A 1 165 ? -3.357 7.376 11.890 1.00 80.19 165 TYR A N 1
ATOM 1211 C CA . TYR A 1 165 ? -4.370 7.987 11.027 1.00 80.19 165 TYR A CA 1
ATOM 1212 C C . TYR A 1 165 ? -5.276 8.965 11.757 1.00 80.19 165 TYR A C 1
ATOM 1214 O O . TYR A 1 165 ? -5.694 9.967 11.182 1.00 80.19 165 TYR A O 1
ATOM 1222 N N . THR A 1 166 ? -5.594 8.668 13.013 1.00 83.94 166 THR A N 1
ATOM 1223 C CA . THR A 1 166 ? -6.539 9.445 13.811 1.00 83.94 166 THR A CA 1
ATOM 1224 C C . THR A 1 166 ? -5.804 9.982 15.038 1.00 83.94 166 THR A C 1
ATOM 1226 O O . THR A 1 166 ? -5.498 9.199 15.939 1.00 83.94 166 THR A O 1
ATOM 1229 N N . PRO A 1 167 ? -5.482 11.289 15.087 1.00 85.00 167 PRO A N 1
ATOM 1230 C CA . PRO A 1 167 ? -4.894 11.907 16.270 1.00 85.00 167 PRO A CA 1
ATOM 1231 C C . PRO A 1 167 ? -5.817 11.730 17.476 1.00 85.00 167 PRO A C 1
ATOM 1233 O O . PRO A 1 167 ? -7.018 11.980 17.376 1.00 85.00 167 PRO A O 1
ATOM 1236 N N . ILE A 1 168 ? -5.252 11.321 18.609 1.00 88.38 168 ILE A N 1
ATOM 1237 C CA . ILE A 1 168 ? -5.992 11.143 19.861 1.00 88.38 168 ILE A CA 1
ATOM 1238 C C . ILE A 1 168 ? -5.607 12.284 20.806 1.00 88.38 168 ILE A C 1
ATOM 1240 O O . ILE A 1 168 ? -4.408 12.504 20.997 1.00 88.38 168 ILE A O 1
ATOM 1244 N N . PRO A 1 169 ? -6.577 13.026 21.374 1.00 88.19 169 PRO A N 1
ATOM 1245 C CA . PRO A 1 169 ? -6.287 14.067 22.352 1.00 88.19 169 PRO A CA 1
ATOM 1246 C C . PRO A 1 169 ? -5.528 13.517 23.565 1.00 88.19 169 PRO A C 1
ATOM 1248 O O . PRO A 1 169 ? -5.838 12.434 24.069 1.00 88.19 169 PRO A O 1
ATOM 1251 N N . GLU A 1 170 ? -4.552 14.281 24.061 1.00 86.50 170 GLU A N 1
ATOM 1252 C CA . GLU A 1 170 ? -3.848 13.938 25.299 1.00 86.50 170 GLU A CA 1
ATOM 1253 C C . GLU A 1 170 ? -4.847 13.799 26.459 1.00 86.50 170 GLU A C 1
ATOM 1255 O O . GLU A 1 170 ? -5.738 14.630 26.633 1.00 86.50 170 GLU A O 1
ATOM 1260 N N . GLY A 1 171 ? -4.707 12.733 27.249 1.00 89.31 171 GLY A N 1
ATOM 1261 C CA . GLY A 1 171 ? -5.600 12.441 28.375 1.00 89.31 171 GLY A CA 1
ATOM 1262 C C . GLY A 1 171 ? -6.912 11.731 28.014 1.00 89.31 171 GLY A C 1
ATOM 1263 O O . GLY A 1 171 ? -7.608 11.298 28.925 1.00 89.31 171 GLY A O 1
ATOM 1264 N N . GLU A 1 172 ? -7.235 11.542 26.728 1.00 91.25 172 GLU A N 1
ATOM 1265 C CA . GLU A 1 172 ? -8.429 10.790 26.290 1.00 91.25 172 GLU A CA 1
ATOM 1266 C C . GLU A 1 172 ? -8.095 9.369 25.785 1.00 91.25 172 GLU A C 1
ATOM 1268 O O . GLU A 1 172 ? -8.971 8.655 25.294 1.00 91.25 172 GLU A O 1
ATOM 1273 N N . GLU A 1 173 ? -6.836 8.924 25.911 1.00 91.38 173 GLU A N 1
ATOM 1274 C CA . GLU A 1 173 ? -6.370 7.653 25.333 1.00 91.38 173 GLU A CA 1
ATOM 1275 C C . GLU A 1 173 ? -7.164 6.431 25.803 1.00 91.38 173 GLU A C 1
ATOM 1277 O O . GLU A 1 173 ? -7.498 5.573 24.986 1.00 91.38 173 GLU A O 1
ATOM 1282 N N . GLU A 1 174 ? -7.494 6.356 27.092 1.00 93.62 174 GLU A N 1
ATOM 1283 C CA . GLU A 1 174 ? -8.255 5.242 27.664 1.00 93.62 174 GLU A CA 1
ATOM 1284 C C . GLU A 1 174 ? -9.654 5.158 27.039 1.00 93.62 174 GLU A C 1
ATOM 1286 O O . GLU A 1 174 ? -10.038 4.125 26.495 1.00 93.62 174 GLU A O 1
ATOM 1291 N N . THR A 1 175 ? -10.369 6.283 26.984 1.00 94.50 175 THR A N 1
ATOM 1292 C CA . THR A 1 175 ? -11.725 6.352 26.425 1.00 94.50 175 THR A CA 1
ATOM 1293 C C . THR A 1 175 ? -11.760 6.037 24.927 1.00 94.50 175 THR A C 1
ATOM 1295 O O . THR A 1 175 ? -12.682 5.373 24.446 1.00 94.50 175 THR A O 1
ATOM 1298 N N . TYR A 1 176 ? -10.754 6.482 24.168 1.00 95.12 176 TYR A N 1
ATOM 1299 C CA . TYR A 1 176 ? -10.629 6.130 22.750 1.00 95.12 176 TYR A CA 1
ATOM 1300 C C . TYR A 1 176 ? -10.315 4.646 22.572 1.00 95.12 176 TYR A C 1
ATOM 1302 O O . TYR A 1 176 ? -10.885 4.007 21.690 1.00 95.12 176 TYR A O 1
ATOM 1310 N N . THR A 1 177 ? -9.449 4.091 23.421 1.00 95.38 177 THR A N 1
ATOM 1311 C CA . THR A 1 177 ? -9.098 2.667 23.398 1.00 95.38 177 THR A CA 1
ATOM 1312 C C . THR A 1 177 ? -10.326 1.801 23.651 1.00 95.38 177 THR A C 1
ATOM 1314 O O . THR A 1 177 ? -10.595 0.882 22.879 1.00 95.38 177 THR A O 1
ATOM 1317 N N . GLU A 1 178 ? -11.125 2.125 24.670 1.00 95.00 178 GLU A N 1
ATOM 1318 C CA . GLU A 1 178 ? -12.381 1.429 24.963 1.00 95.00 178 GLU A CA 1
ATOM 1319 C C . GLU A 1 178 ? -13.360 1.483 23.787 1.00 95.00 178 GLU A C 1
ATOM 1321 O O . GLU A 1 178 ? -13.959 0.468 23.419 1.00 95.00 178 GLU A O 1
ATOM 1326 N N . ALA A 1 179 ? -13.512 2.657 23.167 1.00 96.12 179 ALA A N 1
ATOM 1327 C CA . ALA A 1 179 ? -14.403 2.823 22.029 1.00 96.12 179 ALA A CA 1
ATOM 1328 C C . ALA A 1 179 ? -13.944 2.003 20.817 1.00 96.12 179 ALA A C 1
ATOM 1330 O O . ALA A 1 179 ? -14.744 1.265 20.248 1.00 96.12 179 ALA A O 1
ATOM 1331 N N . VAL A 1 180 ? -12.661 2.072 20.459 1.00 96.25 180 VAL A N 1
ATOM 1332 C CA . VAL A 1 180 ? -12.094 1.311 19.338 1.00 96.25 180 VAL A CA 1
ATOM 1333 C C . VAL A 1 180 ? -12.182 -0.196 19.588 1.00 96.25 180 VAL A C 1
ATOM 1335 O O . VAL A 1 180 ? -12.575 -0.936 18.688 1.00 96.25 180 VAL A O 1
ATOM 1338 N N . LEU A 1 181 ? -11.875 -0.668 20.800 1.00 96.12 181 LEU A N 1
ATOM 1339 C CA . LEU A 1 181 ? -11.980 -2.089 21.147 1.00 96.12 181 LEU A CA 1
ATOM 1340 C C . LEU A 1 181 ? -13.418 -2.600 21.094 1.00 96.12 181 LEU A C 1
ATOM 1342 O O . LEU A 1 181 ? -13.644 -3.732 20.665 1.00 96.12 181 LEU A O 1
ATOM 1346 N N . ARG A 1 182 ? -14.394 -1.781 21.500 1.00 95.81 182 ARG A N 1
ATOM 1347 C CA . ARG A 1 182 ? -15.815 -2.125 21.383 1.00 95.81 182 ARG A CA 1
ATOM 1348 C C . ARG A 1 182 ? -16.206 -2.346 19.923 1.00 95.81 182 ARG A C 1
ATOM 1350 O O . ARG A 1 182 ? -16.846 -3.356 19.624 1.00 95.81 182 ARG A O 1
ATOM 1357 N N . GLU A 1 183 ? -15.803 -1.443 19.030 1.00 96.44 183 GLU A N 1
ATOM 1358 C CA . GLU A 1 183 ? -16.067 -1.591 17.595 1.00 96.44 183 GLU A CA 1
ATOM 1359 C C . GLU A 1 183 ? -15.318 -2.797 17.008 1.00 96.44 183 GLU A C 1
ATOM 1361 O O . GLU A 1 183 ? -15.905 -3.574 16.255 1.00 96.44 183 GLU A O 1
ATOM 1366 N N . TYR A 1 184 ? -14.063 -3.030 17.415 1.00 96.31 184 TYR A N 1
ATOM 1367 C CA . TYR A 1 184 ? -13.305 -4.195 16.956 1.00 96.31 184 TYR A CA 1
ATOM 1368 C C . TYR A 1 184 ? -13.959 -5.509 17.395 1.00 96.31 184 TYR A C 1
ATOM 1370 O O . TYR A 1 184 ? -14.076 -6.448 16.611 1.00 96.31 184 TYR A O 1
ATOM 1378 N N . ALA A 1 185 ? -14.455 -5.575 18.631 1.00 95.62 185 ALA A N 1
ATOM 1379 C CA . ALA A 1 185 ? -15.171 -6.740 19.129 1.00 95.62 185 ALA A CA 1
ATOM 1380 C C . ALA A 1 185 ? -16.489 -6.990 18.385 1.00 95.62 185 ALA A C 1
ATOM 1382 O O . ALA A 1 185 ? -16.868 -8.147 18.197 1.00 95.62 185 ALA A O 1
ATOM 1383 N N . ALA A 1 186 ? -17.189 -5.933 17.964 1.00 94.94 186 ALA A N 1
ATOM 1384 C CA . ALA A 1 186 ? -18.382 -6.057 17.132 1.00 94.94 186 ALA A CA 1
ATOM 1385 C C . ALA A 1 186 ? -18.044 -6.604 15.738 1.00 94.94 186 ALA A C 1
ATOM 1387 O O . ALA A 1 186 ? -18.649 -7.588 15.316 1.00 94.94 186 ALA A O 1
ATOM 1388 N N . PHE A 1 187 ? -17.031 -6.033 15.081 1.00 94.56 187 PHE A N 1
ATOM 1389 C CA . PHE A 1 187 ? -16.527 -6.508 13.792 1.00 94.56 187 PHE A CA 1
ATOM 1390 C C . PHE A 1 187 ? -16.093 -7.979 13.848 1.00 94.56 187 PHE A C 1
ATOM 1392 O O . PHE A 1 187 ? -16.484 -8.778 13.001 1.00 94.56 187 PHE A O 1
ATOM 1399 N N . TYR A 1 188 ? -15.322 -8.350 14.876 1.00 93.69 188 TYR A N 1
ATOM 1400 C CA . TYR A 1 188 ? -14.804 -9.706 15.039 1.00 93.69 188 TYR A CA 1
ATOM 1401 C C . TYR A 1 188 ? -15.940 -10.730 15.144 1.00 93.69 188 TYR A C 1
ATOM 1403 O O . TYR A 1 188 ? -15.921 -11.731 14.441 1.00 93.69 188 TYR A O 1
ATOM 1411 N N . ARG A 1 189 ? -16.978 -10.463 15.954 1.00 93.75 189 ARG A N 1
ATOM 1412 C CA . ARG A 1 189 ? -18.151 -11.355 16.051 1.00 93.75 189 ARG A CA 1
ATOM 1413 C C . ARG A 1 189 ? -18.867 -11.518 14.712 1.00 93.75 189 ARG A C 1
ATOM 1415 O O . ARG A 1 189 ? -19.179 -12.637 14.330 1.00 93.75 189 ARG A O 1
ATOM 1422 N N . GLN A 1 190 ? -19.066 -10.423 13.981 1.00 91.69 190 GLN A N 1
ATOM 1423 C CA . GLN A 1 190 ? -19.730 -10.458 12.677 1.00 91.69 190 GLN A CA 1
ATOM 1424 C C . GLN A 1 190 ? -18.965 -11.303 11.643 1.00 91.69 190 GLN A C 1
ATOM 1426 O O . GLN A 1 190 ? -19.580 -11.885 10.750 1.00 91.69 190 GLN A O 1
ATOM 1431 N N . LYS A 1 191 ? -17.633 -11.367 11.745 1.00 88.56 191 LYS A N 1
ATOM 1432 C CA . LYS A 1 191 ? -16.781 -12.201 10.885 1.00 88.56 191 LYS A CA 1
ATOM 1433 C C . LYS A 1 191 ? -16.790 -13.681 11.252 1.00 88.56 191 LYS A C 1
ATOM 1435 O O . LYS A 1 191 ? -16.591 -14.490 10.363 1.00 88.56 191 LYS A O 1
ATOM 1440 N N . GLU A 1 192 ? -17.012 -14.026 12.517 1.00 84.88 192 GLU A N 1
ATOM 1441 C CA . GLU A 1 192 ? -17.111 -15.426 12.961 1.00 84.88 192 GLU A CA 1
ATOM 1442 C C . GLU A 1 192 ? -18.507 -16.028 12.713 1.00 84.88 192 GLU A C 1
ATOM 1444 O O . GLU A 1 192 ? -18.666 -17.245 12.679 1.00 84.88 192 GLU A O 1
ATOM 1449 N N . GLU A 1 193 ? -19.531 -15.183 12.564 1.00 79.19 193 GLU A N 1
ATOM 1450 C CA . GLU A 1 193 ? -20.915 -15.594 12.284 1.00 79.19 193 GLU A CA 1
ATOM 1451 C C . GLU A 1 193 ? -21.209 -15.804 10.781 1.00 79.19 193 GLU A C 1
ATOM 1453 O O . GLU A 1 193 ? -22.252 -16.373 10.452 1.00 79.19 193 GLU A O 1
ATOM 1458 N N . ASN A 1 194 ? -20.314 -15.367 9.884 1.00 58.88 194 ASN A N 1
ATOM 1459 C CA . ASN A 1 194 ? -20.422 -15.488 8.419 1.00 58.88 194 ASN A CA 1
ATOM 1460 C C . ASN A 1 194 ? -19.389 -16.461 7.846 1.00 58.88 194 ASN A C 1
ATOM 1462 O O . ASN A 1 194 ? -19.737 -17.159 6.867 1.00 58.88 194 ASN A O 1
#

Secondary structure (DSSP, 8-state):
----HHHHS--EEEESSTT-HHHHHHHHHT---SEEEEHHHHHHHTT--S--EETTEE-HHHHHHHHHHHHHHHHHHHHHHTS-EETTTTEETTTTSTTSS--S----EEEE-TTS-EEEEEEEEETTEEEEEESHHHHHHHHHHTT--TTTT-HHHHHHHHHHHS---TT-HHHHHHHHHHHHHHHHHHHH--

Radius of gyration: 21.66 Å; chains: 1; bounding box: 50×30×56 Å